Protein AF-A0A2D6ZP92-F1 (afdb_monomer_lite)

Foldseek 3Di:
DDPQQDWACADPFAHIGSDPVQADQAPVLLCVQPVVVLQVLLVVLCVDVVLVVLVCQQAVCCVVCVVVLVVLLVVLVCVLVVVCVVVVHDDDPLLVVVLVVLLVSLLSNLSRQLRRQLDVCCDVVNVHPDSVVSNLVSLLVVLVSCCRSVVTDNVSSVVSSVVSSVLSVVCVVPSHSSVSSSVSSSVSCVVPVGHRDPPD

Structure (mmCIF, N/CA/C/O backbone):
data_AF-A0A2D6ZP92-F1
#
_entry.id   AF-A0A2D6ZP92-F1
#
loop_
_atom_site.group_PDB
_atom_site.id
_atom_site.type_symbol
_atom_site.label_atom_id
_atom_site.label_alt_id
_atom_site.label_comp_id
_atom_site.label_asym_id
_atom_site.label_entity_id
_atom_site.label_seq_id
_atom_site.pdbx_PDB_ins_code
_atom_site.Cartn_x
_atom_site.Cartn_y
_atom_site.Cartn_z
_atom_site.occupancy
_atom_site.B_iso_or_equiv
_atom_site.auth_seq_id
_atom_site.auth_comp_id
_atom_site.auth_asym_id
_atom_site.auth_atom_id
_atom_site.pdbx_PDB_model_num
ATOM 1 N N . MET A 1 1 ? -13.440 27.656 32.317 1.00 35.72 1 MET A N 1
ATOM 2 C CA . MET A 1 1 ? -13.173 26.292 32.820 1.00 35.72 1 MET A CA 1
ATOM 3 C C . MET A 1 1 ? -12.941 25.411 31.607 1.00 35.72 1 MET A C 1
ATOM 5 O O . MET A 1 1 ? -13.875 25.231 30.843 1.00 35.72 1 MET A O 1
ATOM 9 N N . ASN A 1 2 ? -11.701 24.978 31.362 1.00 43.75 2 ASN A N 1
ATOM 10 C CA . ASN A 1 2 ? -11.401 24.046 30.271 1.00 43.75 2 ASN A CA 1
ATOM 11 C C . ASN A 1 2 ? -11.884 22.661 30.693 1.00 43.75 2 ASN A C 1
ATOM 13 O O . ASN A 1 2 ? -11.403 22.134 31.694 1.00 43.75 2 ASN A O 1
ATOM 17 N N . GLU A 1 3 ? -12.825 22.089 29.949 1.00 48.06 3 GLU A N 1
ATOM 18 C CA . GLU A 1 3 ? -13.154 20.674 30.066 1.00 48.06 3 GLU A CA 1
ATOM 19 C C . GLU A 1 3 ? -11.872 19.873 29.819 1.00 48.06 3 GLU A C 1
ATOM 21 O O . GLU A 1 3 ? -11.324 19.864 28.715 1.00 48.06 3 GLU A O 1
ATOM 26 N N . SER A 1 4 ? -11.344 19.232 30.861 1.00 52.66 4 SER A N 1
ATOM 27 C CA . SER A 1 4 ? -10.260 18.269 30.719 1.00 52.66 4 SER A CA 1
ATOM 28 C C . SER A 1 4 ? -10.827 17.026 30.038 1.00 52.66 4 SER A C 1
ATOM 30 O O . SER A 1 4 ? -11.216 16.059 30.697 1.00 52.66 4 SER A O 1
ATOM 32 N N . SER A 1 5 ? -10.928 17.064 28.710 1.00 63.44 5 SER A N 1
ATOM 33 C CA . SER A 1 5 ? -11.240 15.889 27.906 1.00 63.44 5 SER A CA 1
ATOM 34 C C . SER A 1 5 ? -10.229 14.798 28.248 1.00 63.44 5 SER A C 1
ATOM 36 O O . SER A 1 5 ? -9.021 14.984 28.074 1.00 63.44 5 SER A O 1
ATOM 38 N N . SER A 1 6 ? -10.710 13.679 28.786 1.00 73.62 6 SER A N 1
ATOM 39 C CA . SER A 1 6 ? -9.844 12.567 29.174 1.00 73.62 6 SER A CA 1
ATOM 40 C C . SER A 1 6 ? -9.051 12.071 27.955 1.00 73.62 6 SER A C 1
ATOM 42 O O . SER A 1 6 ? -9.624 11.959 26.867 1.00 73.62 6 SER A O 1
ATOM 44 N N . PRO A 1 7 ? -7.744 11.786 28.094 1.00 82.88 7 PRO A N 1
ATOM 45 C CA . PRO A 1 7 ? -6.915 11.386 26.966 1.00 82.88 7 PRO A CA 1
ATOM 46 C C . PRO A 1 7 ? -7.408 10.067 26.358 1.00 82.88 7 PRO A C 1
ATOM 48 O O . PRO A 1 7 ? -7.606 9.071 27.051 1.00 82.88 7 PRO A O 1
ATOM 51 N N . ILE A 1 8 ? -7.564 10.052 25.035 1.00 86.25 8 ILE A N 1
ATOM 52 C CA . ILE A 1 8 ? -7.907 8.864 24.256 1.00 86.25 8 ILE A CA 1
ATOM 53 C C . ILE A 1 8 ? -6.673 7.952 24.209 1.00 86.25 8 ILE A C 1
ATOM 55 O O . ILE A 1 8 ? -5.609 8.387 23.739 1.00 86.25 8 ILE A O 1
ATOM 59 N N . PRO A 1 9 ? -6.780 6.689 24.660 1.00 87.81 9 PRO A N 1
ATOM 60 C CA . PRO A 1 9 ? -5.645 5.780 24.715 1.00 87.81 9 PRO A CA 1
ATOM 61 C C . PRO A 1 9 ? -5.130 5.418 23.318 1.00 87.81 9 PRO A C 1
ATOM 63 O O . PRO A 1 9 ? -5.834 5.502 22.310 1.00 87.81 9 PRO A O 1
ATOM 66 N N . ALA A 1 10 ? -3.869 4.995 23.256 1.00 89.06 10 ALA A N 1
ATOM 67 C CA . ALA A 1 10 ? -3.272 4.514 22.018 1.00 89.06 10 ALA A CA 1
ATOM 68 C C . ALA A 1 10 ? -3.913 3.191 21.570 1.00 89.06 10 ALA A C 1
ATOM 70 O O . ALA A 1 10 ? -4.105 2.277 22.371 1.00 89.06 10 ALA A O 1
ATOM 71 N N . GLY A 1 11 ? -4.173 3.062 20.269 1.00 88.19 11 GLY A N 1
ATOM 72 C CA . GLY A 1 11 ? -4.555 1.790 19.658 1.00 88.19 11 GLY A CA 1
ATOM 73 C C . GLY A 1 11 ? -3.344 0.881 19.431 1.00 88.19 11 GLY A C 1
ATOM 74 O O . GLY A 1 11 ? -2.223 1.190 19.841 1.00 88.19 11 GLY A O 1
ATOM 75 N N . ARG A 1 12 ? -3.537 -0.234 18.711 1.00 90.50 12 ARG A N 1
ATOM 76 C CA . ARG A 1 12 ? -2.421 -1.114 18.312 1.00 90.50 12 ARG A CA 1
ATOM 77 C C . ARG A 1 12 ? -1.372 -0.339 17.509 1.00 90.50 12 ARG A C 1
ATOM 79 O O . ARG A 1 12 ? -0.229 -0.231 17.950 1.00 90.50 12 ARG A O 1
ATOM 86 N N . LEU A 1 13 ? -1.795 0.244 16.384 1.00 93.25 13 LEU A N 1
ATOM 87 C CA . LEU A 1 13 ? -0.935 1.019 15.485 1.00 93.25 13 LEU A CA 1
ATOM 88 C C . LEU A 1 13 ? -0.969 2.518 15.780 1.00 93.25 13 LEU A C 1
ATOM 90 O O . LEU A 1 13 ? 0.063 3.167 15.726 1.00 93.25 13 LEU A O 1
ATOM 94 N N . GLN A 1 14 ? -2.132 3.075 16.107 1.00 93.81 14 GLN A N 1
ATOM 95 C CA . GLN A 1 14 ? -2.325 4.517 16.262 1.00 93.81 14 GLN A CA 1
ATOM 96 C C . GLN A 1 14 ? -1.859 5.030 17.632 1.00 93.81 14 GLN A C 1
ATOM 98 O O . GLN A 1 14 ? -2.063 4.375 18.656 1.00 93.81 14 GLN A O 1
ATOM 103 N N . ARG A 1 15 ? -1.252 6.220 17.661 1.00 94.25 15 ARG A N 1
ATOM 104 C CA . ARG A 1 15 ? -0.873 6.923 18.898 1.00 94.25 15 ARG A CA 1
ATOM 105 C C . ARG A 1 15 ? -2.115 7.426 19.650 1.00 94.25 15 ARG A C 1
ATOM 107 O O . ARG A 1 15 ? -3.145 7.706 19.038 1.00 94.25 15 ARG A O 1
ATOM 114 N N . GLY A 1 16 ? -1.996 7.558 20.971 1.00 91.44 16 GLY A N 1
ATOM 115 C CA . GLY A 1 16 ? -3.027 8.184 21.804 1.00 91.44 16 GLY A CA 1
ATOM 116 C C . GLY A 1 16 ? -3.210 9.666 21.469 1.00 91.44 16 GLY A C 1
ATOM 117 O O . GLY A 1 16 ? -2.414 10.263 20.733 1.00 91.44 16 GLY A O 1
ATOM 118 N N . SER A 1 17 ? -4.275 10.266 21.987 1.00 88.50 17 SER A N 1
ATOM 119 C CA . SER A 1 17 ? -4.627 11.647 21.673 1.00 88.50 17 SER A CA 1
ATOM 120 C C . SER A 1 17 ? -5.277 12.361 22.843 1.00 88.50 17 SER A C 1
ATOM 122 O O . SER A 1 17 ? -6.172 11.816 23.470 1.00 88.50 17 SER A O 1
ATOM 124 N N . VAL A 1 18 ? -4.880 13.607 23.088 1.00 83.88 18 VAL A N 1
ATOM 125 C CA . VAL A 1 18 ? -5.523 14.462 24.099 1.00 83.88 18 VAL A CA 1
ATOM 126 C C . VAL A 1 18 ? -6.783 15.137 23.538 1.00 83.88 18 VAL A C 1
ATOM 128 O O . VAL A 1 18 ? -7.681 15.472 24.293 1.00 83.88 18 VAL A O 1
ATOM 131 N N . SER A 1 19 ? -6.885 15.275 22.207 1.00 81.50 19 SER A N 1
ATOM 132 C CA . SER A 1 19 ? -8.049 15.853 21.519 1.00 81.50 19 SER A CA 1
ATOM 133 C C . SER A 1 19 ? -8.769 14.804 20.653 1.00 81.50 19 SER A C 1
ATOM 135 O O . SER A 1 19 ? -8.093 14.124 19.859 1.00 81.50 19 SER A O 1
ATOM 137 N N . PRO A 1 20 ? -10.113 14.701 20.731 1.00 77.50 20 PRO A N 1
ATOM 138 C CA . PRO A 1 20 ? -10.920 13.843 19.860 1.00 77.50 20 PRO A CA 1
ATOM 139 C C . PRO A 1 20 ? -10.763 14.149 18.370 1.00 77.50 20 PRO A C 1
ATOM 141 O O . PRO A 1 20 ? -10.698 13.228 17.560 1.00 77.50 20 PRO A O 1
ATOM 144 N N . GLU A 1 21 ? -10.627 15.422 17.997 1.00 77.06 21 GLU A N 1
ATOM 145 C CA . GLU A 1 21 ? -10.543 15.842 16.591 1.00 77.06 21 GLU A CA 1
ATOM 146 C C . GLU A 1 21 ? -9.284 15.328 15.895 1.00 77.06 21 GLU A C 1
ATOM 148 O O . GLU A 1 21 ? -9.286 14.989 14.708 1.00 77.06 21 GLU A O 1
ATOM 153 N N . SER A 1 22 ? -8.189 15.249 16.649 1.00 81.56 22 SER A N 1
ATOM 154 C CA . SER A 1 22 ? -6.926 14.752 16.121 1.00 81.56 22 SER A CA 1
ATOM 155 C C . SER A 1 22 ? -6.869 13.221 16.092 1.00 81.56 22 SER A C 1
ATOM 157 O O . SER A 1 22 ? -6.032 12.669 15.367 1.00 81.56 22 SER A O 1
ATOM 159 N N . TYR A 1 23 ? -7.717 12.513 16.847 1.00 88.38 23 TYR A N 1
ATOM 160 C CA . TYR A 1 23 ? -7.787 11.050 16.837 1.00 88.38 23 TYR A CA 1
ATOM 161 C C . TYR A 1 23 ? -8.565 10.551 15.611 1.00 88.38 23 TYR A C 1
ATOM 163 O O . TYR A 1 23 ? -9.600 11.093 15.227 1.00 88.38 23 TYR A O 1
ATOM 171 N N . ILE A 1 24 ? -8.051 9.502 14.972 1.00 89.56 24 ILE A N 1
ATOM 172 C CA . ILE A 1 24 ? -8.704 8.867 13.828 1.00 89.56 24 ILE A CA 1
ATOM 173 C C . ILE A 1 24 ? -9.563 7.729 14.368 1.00 89.56 24 ILE A C 1
ATOM 175 O O . ILE A 1 24 ? -9.047 6.712 14.824 1.00 89.56 24 ILE A O 1
ATOM 179 N N . SER A 1 25 ? -10.876 7.925 14.350 1.00 87.75 25 SER A N 1
ATOM 180 C CA . SER A 1 25 ? -11.866 6.927 14.771 1.00 87.75 25 SER A CA 1
ATOM 181 C C . SER A 1 25 ? -12.805 6.534 13.634 1.00 87.75 25 SER A C 1
ATOM 183 O O . SER A 1 25 ? -13.374 5.448 13.649 1.00 87.75 25 SER A O 1
ATOM 185 N N . LYS A 1 26 ? -12.950 7.379 12.606 1.00 89.94 26 LYS A N 1
ATOM 186 C CA . LYS A 1 26 ? -13.936 7.191 11.536 1.00 89.94 26 LYS A CA 1
ATOM 187 C C . LYS A 1 26 ? -13.273 6.791 10.224 1.00 89.94 26 LYS A C 1
ATOM 189 O O . LYS A 1 26 ? -12.257 7.353 9.823 1.00 89.94 26 LYS A O 1
ATOM 194 N N . PHE A 1 27 ? -13.940 5.909 9.482 1.00 89.69 27 PHE A N 1
ATOM 195 C CA . PHE A 1 27 ? -13.517 5.494 8.142 1.00 89.69 27 PHE A CA 1
ATOM 196 C C . PHE A 1 27 ? -13.275 6.684 7.193 1.00 89.69 27 PHE A C 1
ATOM 198 O O . PHE A 1 27 ? -12.244 6.763 6.533 1.00 89.69 27 PHE A O 1
ATOM 205 N N . ARG A 1 28 ? -14.169 7.683 7.205 1.00 90.69 28 ARG A N 1
ATOM 206 C CA . ARG A 1 28 ? -14.034 8.906 6.391 1.00 90.69 28 ARG A CA 1
ATOM 207 C C . ARG A 1 28 ? -12.749 9.689 6.679 1.00 90.69 28 ARG A C 1
ATOM 209 O O . ARG A 1 28 ? -12.211 10.314 5.771 1.00 90.69 28 ARG A O 1
ATOM 216 N N . GLN A 1 29 ? -12.251 9.670 7.920 1.00 92.62 29 GLN A N 1
ATOM 217 C CA . GLN A 1 29 ? -10.990 10.334 8.265 1.00 92.62 29 GLN A CA 1
ATOM 218 C C . GLN A 1 29 ? -9.799 9.601 7.640 1.00 92.62 29 GLN A C 1
ATOM 220 O O . GLN A 1 29 ? -8.912 10.265 7.111 1.00 92.62 29 GLN A O 1
ATOM 225 N N . VAL A 1 30 ? -9.805 8.262 7.658 1.00 94.06 30 VAL A N 1
ATOM 226 C CA . VAL A 1 30 ? -8.786 7.429 6.995 1.00 94.06 30 VAL A CA 1
ATOM 227 C C . VAL A 1 30 ? -8.772 7.719 5.495 1.00 94.06 30 VAL A C 1
ATOM 229 O O . VAL A 1 30 ? -7.731 8.077 4.947 1.00 94.0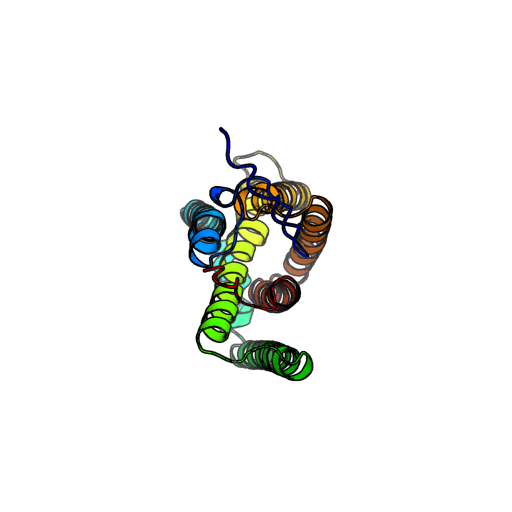6 30 VAL A O 1
ATOM 232 N N . LEU A 1 31 ? -9.940 7.678 4.848 1.00 93.94 31 LEU A N 1
ATOM 233 C CA . LEU A 1 31 ? -10.056 7.947 3.416 1.00 93.94 31 LEU A CA 1
ATOM 234 C C . LEU A 1 31 ? -9.561 9.356 3.052 1.00 93.94 31 LEU A C 1
ATOM 236 O O . LEU A 1 31 ? -8.738 9.499 2.156 1.00 93.94 31 LEU A O 1
ATOM 240 N N . ARG A 1 32 ? -10.009 10.393 3.773 1.00 94.94 32 ARG A N 1
ATOM 241 C CA . ARG A 1 32 ? -9.644 11.790 3.480 1.00 94.94 32 ARG A CA 1
ATOM 242 C C . ARG A 1 32 ? -8.170 12.093 3.736 1.00 94.94 32 ARG A C 1
ATOM 244 O O . ARG A 1 32 ? -7.586 12.880 3.007 1.00 94.94 32 ARG A O 1
ATOM 251 N N . ARG A 1 33 ? -7.589 11.556 4.813 1.00 95.25 33 ARG A N 1
ATOM 252 C CA . ARG A 1 33 ? -6.220 11.908 5.226 1.00 95.25 33 ARG A CA 1
ATOM 253 C C . ARG A 1 33 ? -5.168 11.061 4.545 1.00 95.25 33 ARG A C 1
ATOM 255 O O . ARG A 1 33 ? -4.100 11.565 4.255 1.00 95.25 33 ARG A O 1
ATOM 262 N N . HIS A 1 34 ? -5.436 9.774 4.398 1.00 96.62 34 HIS A N 1
ATOM 263 C CA . HIS A 1 34 ? -4.447 8.806 3.958 1.00 96.62 34 HIS A CA 1
ATOM 264 C C . HIS A 1 34 ? -4.771 8.322 2.550 1.00 96.62 34 HIS A C 1
ATOM 266 O O . HIS A 1 34 ? -3.958 8.506 1.653 1.00 96.62 34 HIS A O 1
ATOM 272 N N . GLY A 1 35 ? -5.996 7.829 2.332 1.00 96.94 35 GLY A N 1
ATOM 273 C CA . GLY A 1 35 ? -6.431 7.369 1.011 1.00 96.94 35 GLY A CA 1
ATOM 274 C C . GLY A 1 35 ? -6.256 8.431 -0.077 1.00 96.94 35 GLY A C 1
ATOM 275 O O . GLY A 1 35 ? -5.656 8.151 -1.108 1.00 96.94 35 GLY A O 1
ATOM 276 N N . LEU A 1 36 ? -6.700 9.665 0.182 1.00 97.62 36 LEU A N 1
ATOM 277 C CA . LEU A 1 36 ? -6.544 10.781 -0.751 1.00 97.62 36 LEU A CA 1
ATOM 278 C C . LEU A 1 36 ? -5.071 11.125 -1.001 1.00 97.62 36 LEU A C 1
ATOM 280 O O . LEU A 1 36 ? -4.694 11.333 -2.144 1.00 97.62 36 LEU A O 1
ATOM 284 N N . THR A 1 37 ? -4.229 11.159 0.036 1.00 98.19 37 THR A N 1
ATOM 285 C CA . THR A 1 37 ? -2.794 11.440 -0.129 1.00 98.19 37 THR A CA 1
ATOM 286 C C . THR A 1 37 ? -2.116 10.386 -1.000 1.00 98.19 37 THR A C 1
ATOM 288 O O . THR A 1 37 ? -1.410 10.751 -1.937 1.00 98.19 37 THR A O 1
ATOM 291 N N . MET A 1 38 ? -2.364 9.099 -0.741 1.00 98.06 38 MET A N 1
ATOM 292 C CA . MET A 1 38 ? -1.776 8.014 -1.533 1.00 98.06 38 MET A CA 1
ATOM 293 C C . MET A 1 38 ? -2.282 8.032 -2.978 1.00 98.06 38 MET A C 1
ATOM 295 O O . MET A 1 38 ? -1.484 7.925 -3.908 1.00 98.06 38 MET A O 1
ATOM 299 N N . ALA A 1 39 ? -3.586 8.248 -3.176 1.00 98.06 39 ALA A N 1
ATOM 300 C CA . ALA A 1 39 ? -4.183 8.343 -4.505 1.00 98.06 39 ALA A CA 1
ATOM 301 C C . ALA A 1 39 ? -3.633 9.532 -5.300 1.00 98.06 39 ALA A C 1
ATOM 303 O O . ALA A 1 39 ? -3.285 9.369 -6.465 1.00 98.06 39 ALA A O 1
ATOM 304 N N . SER A 1 40 ? -3.490 10.705 -4.677 1.00 98.44 40 SER A N 1
ATOM 305 C CA . SER A 1 40 ? -2.909 11.880 -5.332 1.00 98.44 40 SER A CA 1
ATOM 306 C C . SER A 1 40 ? -1.474 11.627 -5.782 1.00 98.44 40 SER A C 1
ATOM 308 O O . SER A 1 40 ? -1.130 11.966 -6.910 1.00 98.44 40 SER A O 1
ATOM 310 N N . ILE A 1 41 ? -0.646 10.996 -4.942 1.00 98.19 41 ILE A N 1
ATOM 311 C CA . ILE A 1 41 ? 0.731 10.638 -5.316 1.00 98.19 41 ILE A CA 1
ATOM 312 C C . ILE A 1 41 ? 0.721 9.676 -6.508 1.00 98.19 41 ILE A C 1
ATOM 314 O O . ILE A 1 41 ? 1.411 9.935 -7.492 1.00 98.19 41 ILE A O 1
ATOM 318 N N . ALA A 1 42 ? -0.086 8.609 -6.456 1.00 98.06 42 ALA A N 1
ATOM 319 C CA . ALA A 1 42 ? -0.199 7.647 -7.552 1.00 98.06 42 ALA A CA 1
ATOM 320 C C . ALA A 1 42 ? -0.628 8.324 -8.863 1.00 98.06 42 ALA A C 1
ATOM 322 O O . ALA A 1 42 ? 0.026 8.145 -9.886 1.00 98.06 42 ALA A O 1
ATOM 323 N N . ILE A 1 43 ? -1.688 9.139 -8.825 1.00 98.25 43 ILE A N 1
ATOM 324 C CA . ILE A 1 43 ? -2.223 9.846 -9.996 1.00 98.25 43 ILE A CA 1
ATOM 325 C C . ILE A 1 43 ? -1.168 10.776 -10.590 1.00 98.25 43 ILE A C 1
ATOM 327 O O . ILE A 1 43 ? -0.929 10.712 -11.790 1.00 98.25 43 ILE A O 1
ATOM 331 N N . VAL A 1 44 ? -0.510 11.598 -9.765 1.00 97.69 44 VAL A N 1
ATOM 332 C CA . VAL A 1 44 ? 0.533 12.525 -10.229 1.00 97.69 44 VAL A CA 1
ATOM 333 C C . VAL A 1 44 ? 1.676 11.768 -10.901 1.00 97.69 44 VAL A C 1
ATOM 335 O O . VAL A 1 44 ? 2.124 12.176 -11.969 1.00 97.69 44 VAL A O 1
ATOM 338 N N . CYS A 1 45 ? 2.115 10.642 -10.333 1.00 96.50 45 CYS A N 1
ATOM 339 C CA . CYS A 1 45 ? 3.159 9.830 -10.955 1.00 96.50 45 CYS A CA 1
ATOM 340 C C . CYS A 1 45 ? 2.705 9.214 -12.287 1.00 96.50 45 CYS A C 1
ATOM 342 O O . CYS A 1 45 ? 3.470 9.181 -13.248 1.00 96.50 45 CYS A O 1
ATOM 344 N N . LEU A 1 46 ? 1.454 8.750 -12.360 1.00 97.00 46 LEU A N 1
ATOM 345 C CA . LEU A 1 46 ? 0.877 8.139 -13.559 1.00 97.00 46 LEU A CA 1
ATOM 346 C C . LEU A 1 46 ? 0.658 9.127 -14.708 1.00 97.00 46 LEU A C 1
ATOM 348 O O . LEU A 1 46 ? 0.423 8.684 -15.829 1.00 97.00 46 LEU A O 1
ATOM 352 N N . LEU A 1 47 ? 0.778 10.439 -14.487 1.00 96.69 47 LEU A N 1
ATOM 353 C CA . LEU A 1 47 ? 0.800 11.417 -15.581 1.00 96.69 47 LEU A CA 1
ATOM 354 C C . LEU A 1 47 ? 2.038 11.263 -16.482 1.00 96.69 47 LEU A C 1
ATOM 356 O O . LEU A 1 47 ? 2.053 11.790 -17.592 1.00 96.69 47 LEU A O 1
ATOM 360 N N . LEU A 1 48 ? 3.069 10.542 -16.029 1.00 95.31 48 LEU A N 1
ATOM 361 C CA . LEU A 1 48 ? 4.318 10.358 -16.759 1.00 95.31 48 LEU A CA 1
ATOM 362 C C . LEU A 1 48 ? 4.280 9.073 -17.613 1.00 95.31 48 LEU A C 1
ATOM 364 O O . LEU A 1 48 ? 4.104 7.981 -17.065 1.00 95.31 48 LEU A O 1
ATOM 368 N N . PRO A 1 49 ? 4.501 9.149 -18.943 1.00 95.31 49 PRO A N 1
ATOM 369 C CA . PRO A 1 49 ? 4.334 7.999 -19.844 1.00 95.31 49 PRO A CA 1
ATOM 370 C C . PRO A 1 49 ? 5.215 6.783 -19.525 1.00 95.31 49 PRO A C 1
ATOM 372 O O . PRO A 1 49 ? 4.784 5.636 -19.661 1.00 95.31 49 PRO A O 1
ATOM 375 N N . PHE A 1 50 ? 6.449 7.006 -19.065 1.00 94.44 50 PHE A N 1
ATOM 376 C CA . PHE A 1 50 ? 7.350 5.903 -18.723 1.00 94.44 50 PHE A CA 1
ATOM 377 C C . PHE A 1 50 ? 6.867 5.125 -17.487 1.00 94.44 50 PHE A C 1
ATOM 379 O O . PHE A 1 50 ? 7.044 3.910 -17.426 1.00 94.44 50 PHE A O 1
ATOM 386 N N . ILE A 1 51 ? 6.182 5.789 -16.547 1.00 96.81 51 ILE A N 1
ATOM 387 C CA . ILE A 1 51 ? 5.555 5.139 -15.388 1.00 96.81 51 ILE A CA 1
ATOM 388 C C . ILE A 1 51 ? 4.371 4.281 -15.832 1.00 96.81 51 ILE A C 1
ATOM 390 O O . ILE A 1 51 ? 4.227 3.155 -15.364 1.00 96.81 51 ILE A O 1
ATOM 394 N N . GLN A 1 52 ? 3.557 4.762 -16.775 1.00 97.38 52 GLN A N 1
ATOM 395 C CA . GLN A 1 52 ? 2.467 3.963 -17.349 1.00 97.38 52 GLN A CA 1
ATOM 396 C C . GLN A 1 52 ? 3.003 2.707 -18.050 1.00 97.38 52 GLN A C 1
ATOM 398 O O . GLN A 1 52 ? 2.467 1.615 -17.868 1.00 97.38 52 GLN A O 1
ATOM 403 N N . THR A 1 53 ? 4.099 2.848 -18.799 1.00 97.19 53 THR A N 1
ATOM 404 C CA . THR A 1 53 ? 4.764 1.725 -19.478 1.00 97.19 53 THR A CA 1
ATOM 405 C C . THR A 1 53 ? 5.293 0.707 -18.467 1.00 97.19 53 THR A C 1
ATOM 407 O O . THR A 1 53 ? 5.029 -0.489 -18.596 1.00 97.19 53 THR A O 1
ATOM 410 N N . ALA A 1 54 ? 5.976 1.178 -17.418 1.00 97.12 54 ALA A N 1
ATOM 411 C CA . ALA A 1 54 ? 6.456 0.327 -16.334 1.00 97.12 54 ALA A CA 1
ATOM 412 C C . ALA A 1 54 ? 5.302 -0.380 -15.605 1.00 97.12 54 ALA A C 1
ATOM 414 O O . ALA A 1 54 ? 5.408 -1.564 -15.293 1.00 97.12 54 ALA A O 1
ATOM 415 N N . LEU A 1 55 ? 4.175 0.310 -15.394 1.00 98.31 55 LEU A N 1
ATOM 416 C CA . LEU A 1 55 ? 2.988 -0.268 -14.772 1.00 98.31 55 LEU A CA 1
ATOM 417 C C . LEU A 1 55 ? 2.439 -1.418 -15.610 1.00 98.31 55 LEU A C 1
ATOM 419 O O . LEU A 1 55 ? 2.304 -2.522 -15.090 1.00 98.31 55 LEU A O 1
ATOM 423 N N . LEU A 1 56 ? 2.180 -1.192 -16.898 1.00 97.81 56 LEU A N 1
ATOM 424 C CA . LEU A 1 56 ? 1.672 -2.235 -17.791 1.00 97.81 56 LEU A CA 1
ATOM 425 C C . LEU A 1 56 ? 2.625 -3.433 -17.860 1.00 97.81 56 LEU A C 1
ATOM 427 O O . LEU A 1 56 ? 2.174 -4.570 -17.750 1.00 97.81 56 LEU A O 1
ATOM 431 N N . SER A 1 57 ? 3.935 -3.181 -17.945 1.00 98.00 57 SER A N 1
ATOM 432 C CA . SER A 1 57 ? 4.948 -4.241 -17.914 1.00 98.00 57 SER A CA 1
ATOM 433 C C . SER A 1 57 ? 4.911 -5.035 -16.606 1.00 98.00 57 SER A C 1
ATOM 435 O O . SER A 1 57 ? 4.996 -6.257 -16.630 1.00 98.00 57 SER A O 1
ATOM 437 N N . SER A 1 58 ? 4.755 -4.363 -15.464 1.00 98.12 58 SER A N 1
ATOM 438 C CA . SER A 1 58 ? 4.711 -5.011 -14.144 1.00 98.12 58 SER A CA 1
ATOM 439 C C . SER A 1 58 ? 3.417 -5.796 -13.874 1.00 98.12 58 SER A C 1
ATOM 4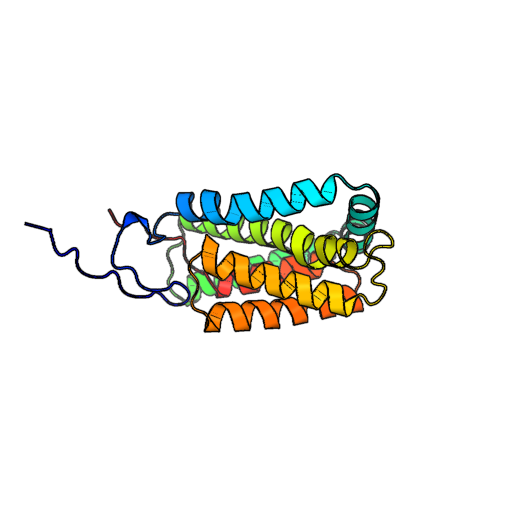41 O O . SER A 1 58 ? 3.341 -6.582 -12.927 1.00 98.12 58 SER A O 1
ATOM 443 N N . LEU A 1 59 ? 2.389 -5.587 -14.704 1.00 98.31 59 LEU A N 1
ATOM 444 C CA . LEU A 1 59 ? 1.108 -6.295 -14.672 1.00 98.31 59 LEU A CA 1
ATOM 445 C C . LEU A 1 59 ? 1.007 -7.383 -15.756 1.00 98.31 59 LEU A C 1
ATOM 447 O O . LEU A 1 59 ? 0.005 -8.091 -15.814 1.00 98.31 59 LEU A O 1
ATOM 451 N N . ASP A 1 60 ? 2.024 -7.559 -16.600 1.00 97.38 60 ASP A N 1
ATOM 452 C CA . ASP A 1 60 ? 2.000 -8.500 -17.729 1.00 97.38 60 ASP A CA 1
ATOM 453 C C . ASP A 1 60 ? 1.663 -9.937 -17.286 1.00 97.38 60 ASP A C 1
ATOM 455 O O . ASP A 1 60 ? 0.815 -10.599 -17.889 1.00 97.38 60 ASP A O 1
ATOM 459 N N . ASN A 1 61 ? 2.214 -10.393 -16.155 1.00 96.00 61 ASN A N 1
ATOM 460 C CA . ASN A 1 61 ? 1.909 -11.723 -15.623 1.00 96.00 61 ASN A CA 1
ATOM 461 C C . ASN A 1 61 ? 0.424 -11.911 -15.270 1.00 96.00 61 ASN A C 1
ATOM 463 O O . ASN A 1 61 ? -0.099 -13.009 -15.484 1.00 96.00 61 ASN A O 1
ATOM 467 N N . LEU A 1 62 ? -0.253 -10.866 -14.776 1.00 97.31 62 LEU A N 1
ATOM 468 C CA . LEU A 1 62 ? -1.690 -10.886 -14.483 1.00 97.31 62 LEU A CA 1
ATOM 469 C C . LEU A 1 62 ? -2.505 -11.123 -15.750 1.00 97.31 62 LEU A C 1
ATOM 471 O O . LEU A 1 62 ? -3.375 -11.993 -15.762 1.00 97.31 62 LEU A O 1
ATOM 475 N N . PHE A 1 63 ? -2.191 -10.394 -16.819 1.00 97.19 63 PHE A N 1
ATOM 476 C CA . PHE A 1 63 ? -2.904 -10.514 -18.088 1.00 97.19 63 PHE A CA 1
ATOM 477 C C . PHE A 1 63 ? -2.597 -11.823 -18.819 1.00 97.19 63 PHE A C 1
ATOM 479 O O . PHE A 1 63 ? -3.483 -12.382 -19.461 1.00 97.19 63 PHE A O 1
ATOM 486 N N . ARG A 1 64 ? -1.378 -12.359 -18.678 1.00 97.38 64 ARG A N 1
ATOM 487 C CA . ARG A 1 64 ? -1.006 -13.663 -19.249 1.00 97.38 64 ARG A CA 1
ATOM 488 C C . ARG A 1 64 ? -1.583 -14.848 -18.483 1.00 97.38 64 ARG A C 1
ATOM 490 O O . ARG A 1 64 ? -1.853 -15.883 -19.083 1.00 97.38 64 ARG A O 1
ATOM 497 N N . ASN A 1 65 ? -1.763 -14.721 -17.168 1.00 97.38 65 ASN A N 1
ATOM 498 C CA . ASN A 1 65 ? -2.175 -15.826 -16.299 1.00 97.38 65 ASN A CA 1
ATOM 499 C C . ASN A 1 65 ? -3.387 -15.466 -15.418 1.00 97.38 65 ASN A C 1
ATOM 501 O O . ASN A 1 65 ? -3.327 -15.662 -14.202 1.00 97.38 65 ASN A O 1
ATOM 505 N N . PRO A 1 66 ? -4.514 -14.987 -15.974 1.00 97.06 66 PRO A N 1
ATOM 506 C CA . PRO A 1 66 ? -5.617 -14.437 -15.179 1.00 97.06 66 PRO A CA 1
ATOM 507 C C . PRO A 1 66 ? -6.196 -15.441 -14.170 1.00 97.06 66 PRO A C 1
ATOM 509 O O . PRO A 1 66 ? -6.523 -15.070 -13.044 1.00 97.06 66 PRO A O 1
ATOM 512 N N . LEU A 1 67 ? -6.247 -16.733 -14.519 1.00 98.00 67 LEU A N 1
ATOM 513 C CA . LEU A 1 67 ? -6.717 -17.790 -13.614 1.00 98.00 67 LEU A CA 1
ATOM 514 C C . LEU A 1 67 ? -5.813 -17.969 -12.387 1.00 98.00 67 LEU A C 1
ATOM 516 O O . LEU A 1 67 ? -6.314 -18.198 -11.289 1.00 98.00 67 LEU A O 1
ATOM 520 N N . LYS A 1 68 ? -4.492 -17.821 -12.542 1.00 97.06 68 LYS A N 1
ATOM 521 C CA . LYS A 1 68 ? -3.537 -17.905 -11.427 1.00 97.06 68 LYS A CA 1
ATOM 522 C C . LYS A 1 68 ? -3.815 -16.809 -10.399 1.00 97.06 68 LYS A C 1
ATOM 524 O O . LYS A 1 68 ? -3.881 -17.095 -9.206 1.00 97.06 68 LYS A O 1
ATOM 529 N N . TYR A 1 69 ? -4.022 -15.574 -10.854 1.00 97.88 69 TYR A N 1
A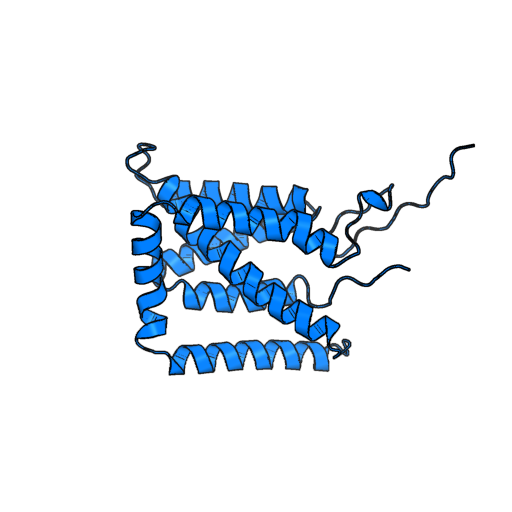TOM 530 C CA . TYR A 1 69 ? -4.308 -14.457 -9.951 1.00 97.88 69 TYR A CA 1
ATOM 531 C C . TYR A 1 69 ? -5.712 -14.533 -9.379 1.00 97.88 69 TYR A C 1
ATOM 533 O O . TYR A 1 69 ? -5.868 -14.241 -8.203 1.00 97.88 69 TYR A O 1
ATOM 541 N N . LEU A 1 70 ? -6.702 -15.018 -10.134 1.00 97.94 70 LEU A N 1
ATOM 542 C CA . LEU A 1 70 ? -8.018 -15.319 -9.576 1.00 97.94 70 LEU A CA 1
ATOM 543 C C . LEU A 1 70 ? -7.905 -16.303 -8.401 1.00 97.94 70 LEU A C 1
ATOM 545 O O . LEU A 1 70 ? -8.455 -16.044 -7.333 1.00 97.94 70 LEU A O 1
ATOM 549 N N . LEU A 1 71 ? -7.144 -17.392 -8.558 1.00 98.31 71 LEU A N 1
ATOM 550 C CA . LEU A 1 71 ? -6.906 -18.360 -7.483 1.00 98.31 71 LEU A CA 1
ATOM 551 C C . LEU A 1 71 ? -6.176 -17.735 -6.288 1.00 98.31 71 LEU A C 1
ATOM 553 O O . LEU A 1 71 ? -6.564 -17.973 -5.146 1.00 98.31 71 LEU A O 1
ATOM 557 N N . TRP A 1 72 ? -5.152 -16.912 -6.518 1.00 97.94 72 TRP A N 1
ATOM 558 C CA . TRP A 1 72 ? -4.446 -16.210 -5.441 1.00 97.94 72 TRP A CA 1
ATOM 559 C C . TRP A 1 72 ? -5.333 -15.191 -4.720 1.00 97.94 72 TRP A C 1
ATOM 561 O O . TRP A 1 72 ? -5.308 -15.116 -3.494 1.00 97.94 72 TRP A O 1
ATOM 571 N N . THR A 1 73 ? -6.171 -14.452 -5.445 1.00 98.19 73 THR A N 1
ATOM 572 C CA . THR A 1 73 ? -7.161 -13.546 -4.858 1.00 98.19 73 THR A CA 1
ATOM 573 C C . THR A 1 73 ? -8.176 -14.318 -4.018 1.00 98.19 73 THR A C 1
ATOM 575 O O . THR A 1 73 ? -8.457 -13.909 -2.893 1.00 98.19 73 THR A O 1
ATOM 578 N N . LEU A 1 74 ? -8.683 -15.456 -4.507 1.00 98.31 74 LEU A N 1
ATOM 579 C CA . LEU A 1 74 ? -9.585 -16.328 -3.747 1.00 98.31 74 LEU A CA 1
ATOM 580 C C . LEU A 1 74 ? -8.911 -16.904 -2.498 1.00 98.31 74 LEU A C 1
ATOM 582 O O . LEU A 1 74 ? -9.547 -16.984 -1.446 1.00 98.31 74 LEU A O 1
ATOM 586 N N . LEU A 1 75 ? -7.628 -17.261 -2.582 1.00 98.44 75 LEU A N 1
ATOM 587 C CA . LEU A 1 75 ? -6.842 -17.724 -1.441 1.00 98.44 75 LEU A CA 1
ATOM 588 C C . LEU A 1 75 ? -6.726 -16.632 -0.369 1.00 98.44 75 LEU A C 1
ATOM 590 O O . LEU A 1 75 ? -7.018 -16.890 0.798 1.00 98.44 75 LEU A O 1
ATOM 594 N N . VAL A 1 76 ? -6.365 -15.404 -0.759 1.00 98.38 76 VAL A N 1
ATOM 595 C CA . VAL A 1 76 ? -6.279 -14.260 0.164 1.00 98.38 76 VAL A CA 1
ATOM 596 C C . VAL A 1 76 ? -7.651 -13.928 0.753 1.00 98.38 76 VAL A C 1
ATOM 598 O O . VAL A 1 76 ? -7.766 -13.747 1.963 1.00 98.38 76 VAL A O 1
ATOM 601 N N . ALA A 1 77 ? -8.711 -13.919 -0.056 1.00 97.56 77 ALA A N 1
ATOM 602 C CA . ALA A 1 77 ? -10.071 -13.685 0.423 1.00 97.56 77 ALA A CA 1
ATOM 603 C C . ALA A 1 77 ? -10.510 -14.762 1.430 1.00 97.56 77 ALA A C 1
ATOM 605 O O . ALA A 1 77 ? -11.017 -14.439 2.504 1.00 97.56 77 ALA A O 1
ATOM 606 N N . THR A 1 78 ? -10.254 -16.038 1.130 1.00 98.00 78 THR A N 1
ATOM 607 C CA . THR A 1 78 ? -10.545 -17.162 2.034 1.00 98.00 78 THR A CA 1
ATOM 608 C C . THR A 1 78 ? -9.771 -17.027 3.340 1.00 98.00 78 THR A C 1
ATOM 610 O O . THR A 1 78 ? -10.347 -17.208 4.411 1.00 98.00 78 THR A O 1
ATOM 613 N N . PHE A 1 79 ? -8.493 -16.646 3.274 1.00 98.12 79 PHE A N 1
ATOM 614 C CA . PHE A 1 79 ? -7.685 -16.351 4.454 1.00 98.12 79 PHE A CA 1
ATOM 615 C C . PHE A 1 79 ? -8.285 -15.212 5.291 1.00 98.12 79 PHE A C 1
ATOM 617 O O . PHE A 1 79 ? -8.449 -15.368 6.499 1.00 98.12 79 PHE A O 1
ATOM 624 N N . ILE A 1 80 ? -8.669 -14.097 4.664 1.00 97.62 80 ILE A N 1
ATOM 625 C CA . ILE A 1 80 ? -9.281 -12.940 5.333 1.00 97.62 80 ILE A CA 1
ATOM 626 C C . ILE A 1 80 ? -10.576 -13.348 6.041 1.00 97.62 80 ILE A C 1
ATOM 628 O O . ILE A 1 80 ? -10.737 -13.106 7.239 1.00 97.62 80 ILE A O 1
ATOM 632 N N . PHE A 1 81 ? -11.495 -14.004 5.332 1.00 95.94 81 PHE A N 1
ATOM 633 C CA . PHE A 1 81 ? -12.782 -14.409 5.896 1.00 95.94 81 PHE A CA 1
ATOM 634 C C . PHE A 1 81 ? -12.635 -15.503 6.956 1.00 95.94 81 PHE A C 1
ATOM 636 O O . PHE A 1 81 ? -13.288 -15.443 8.002 1.00 95.94 81 PHE A O 1
ATOM 643 N N . GLY A 1 82 ? -11.720 -16.448 6.741 1.00 96.94 82 GLY A N 1
ATOM 644 C CA . GLY A 1 82 ? -11.327 -17.440 7.735 1.00 96.94 82 GLY A CA 1
ATOM 645 C C . GLY A 1 82 ? -10.779 -16.788 9.003 1.00 96.94 82 GLY A C 1
ATOM 646 O O . GLY A 1 82 ? -11.210 -17.135 10.101 1.00 96.94 82 GLY A O 1
ATOM 647 N N . PHE A 1 83 ? -9.906 -15.784 8.871 1.00 97.06 83 PHE A N 1
ATOM 648 C CA . PHE A 1 83 ? -9.354 -15.028 9.995 1.00 97.06 83 PHE A CA 1
ATOM 649 C C . PHE A 1 83 ? -10.436 -14.258 10.760 1.00 97.06 83 PHE A C 1
ATOM 651 O O . PHE A 1 83 ? -10.458 -14.295 11.993 1.00 97.06 83 PHE A O 1
ATOM 658 N N . LEU A 1 84 ? -11.353 -13.576 10.062 1.00 96.19 84 LEU A N 1
ATOM 659 C CA . LEU A 1 84 ? -12.470 -12.867 10.701 1.00 96.19 84 LEU A CA 1
ATOM 660 C C . LEU A 1 84 ? -13.338 -13.829 11.517 1.00 96.19 84 LEU A C 1
ATOM 662 O O . LEU A 1 84 ? -13.609 -13.561 12.689 1.00 96.19 84 LEU A O 1
ATOM 666 N N . LYS A 1 85 ? -13.696 -14.977 10.929 1.00 95.50 85 LYS A N 1
ATOM 667 C CA . LYS A 1 85 ? -14.488 -16.017 11.594 1.00 95.50 85 LYS A CA 1
ATOM 668 C C . LYS A 1 85 ? -13.752 -16.609 12.797 1.00 95.50 85 LYS A C 1
ATOM 670 O O . LYS A 1 85 ? -14.320 -16.683 13.883 1.00 95.50 85 LYS A O 1
ATOM 675 N N . TYR A 1 86 ? -12.485 -16.984 12.625 1.00 96.31 86 TYR A N 1
ATOM 676 C CA . TYR A 1 86 ? -11.656 -17.571 13.681 1.00 96.31 86 TYR A CA 1
ATOM 677 C C . TYR A 1 86 ? -11.463 -16.612 14.863 1.00 96.31 86 TYR A C 1
ATOM 679 O O . TYR A 1 86 ? -11.536 -17.017 16.020 1.00 96.31 86 TYR A O 1
ATOM 687 N N . THR A 1 87 ? -11.291 -15.317 14.582 1.00 94.50 87 THR A N 1
ATOM 688 C CA . THR A 1 87 ? -11.126 -14.277 15.611 1.00 94.50 87 THR A CA 1
ATOM 689 C C . THR A 1 87 ? -12.445 -13.685 16.116 1.00 94.50 87 THR A C 1
ATOM 691 O O . THR A 1 87 ? -12.416 -12.701 16.855 1.00 94.50 87 THR A O 1
ATOM 694 N N . LYS A 1 88 ? -13.593 -14.285 15.755 1.00 93.50 88 LYS A N 1
ATOM 695 C CA . LYS A 1 88 ? -14.948 -13.873 16.169 1.00 93.50 88 LYS A CA 1
ATOM 696 C C . LYS A 1 88 ? -15.234 -12.385 15.919 1.00 93.50 88 LYS A C 1
ATOM 698 O O . LYS A 1 88 ? -15.870 -11.719 16.734 1.00 93.50 88 LYS A O 1
ATOM 703 N N . ARG A 1 89 ? -14.724 -11.845 14.811 1.00 89.75 89 ARG A N 1
ATOM 704 C CA . ARG A 1 89 ? -14.977 -10.458 14.397 1.00 89.75 89 ARG A CA 1
ATOM 705 C C . ARG A 1 89 ? -16.318 -10.355 13.678 1.00 89.75 89 ARG A C 1
ATOM 707 O O . ARG A 1 89 ? -16.772 -11.317 13.065 1.00 89.75 89 ARG A O 1
ATOM 714 N N . GLU A 1 90 ? -16.927 -9.174 13.753 1.00 85.31 90 GLU A N 1
ATOM 715 C CA . GLU A 1 90 ? -18.180 -8.874 13.058 1.00 85.31 90 GLU A CA 1
ATOM 716 C C . GLU A 1 90 ? -18.031 -9.077 11.547 1.00 85.31 90 GLU A C 1
ATOM 718 O O . GLU A 1 90 ? -17.004 -8.738 10.952 1.00 85.31 90 GLU A O 1
ATOM 723 N N . PHE A 1 91 ? -19.073 -9.647 10.946 1.00 87.38 91 PHE A N 1
ATOM 724 C CA . PHE A 1 91 ? -19.158 -9.915 9.518 1.00 87.38 91 PHE A CA 1
ATOM 725 C C . PHE A 1 91 ? -20.349 -9.164 8.920 1.00 87.38 91 PHE A C 1
ATOM 727 O O . PHE A 1 91 ? -21.361 -9.756 8.554 1.00 87.38 91 PHE A O 1
ATOM 734 N N . ASP A 1 92 ? -20.247 -7.837 8.900 1.00 91.38 92 ASP A N 1
ATOM 735 C CA . ASP A 1 92 ? -21.277 -6.931 8.398 1.00 91.38 92 ASP A CA 1
ATOM 736 C C . ASP A 1 92 ? -20.836 -6.214 7.107 1.00 91.38 92 ASP A C 1
ATOM 738 O O . ASP A 1 92 ? -19.688 -6.307 6.656 1.00 91.38 92 ASP A O 1
ATOM 742 N N . LEU A 1 93 ? -21.758 -5.465 6.492 1.00 91.94 93 LEU A N 1
ATOM 743 C CA . LEU A 1 93 ? -21.477 -4.697 5.275 1.00 91.94 93 LEU A CA 1
ATOM 744 C C . LEU A 1 93 ? -20.323 -3.701 5.475 1.00 91.94 93 LEU A C 1
ATOM 746 O O . LEU A 1 93 ? -19.529 -3.472 4.563 1.00 91.94 93 LEU A O 1
ATOM 750 N N . ARG A 1 94 ? -20.192 -3.126 6.674 1.00 91.81 94 ARG A N 1
ATOM 751 C CA . ARG A 1 94 ? -19.108 -2.197 7.007 1.00 91.81 94 ARG A CA 1
ATOM 752 C C . ARG A 1 94 ? -17.750 -2.889 6.949 1.00 91.81 94 ARG A C 1
ATOM 754 O O . ARG A 1 94 ? -16.807 -2.322 6.398 1.00 91.81 94 ARG A O 1
ATOM 761 N N . GLN A 1 95 ? -17.643 -4.091 7.503 1.00 94.44 95 GLN A N 1
ATOM 762 C CA . GLN A 1 95 ? -16.428 -4.888 7.460 1.00 94.44 95 GLN A CA 1
ATOM 763 C C . GLN A 1 95 ? -16.082 -5.295 6.022 1.00 94.44 95 GLN A C 1
ATOM 765 O O . GLN A 1 95 ? -14.911 -5.243 5.651 1.00 94.44 95 GLN A O 1
ATOM 770 N N . LEU A 1 96 ? -17.076 -5.625 5.191 1.00 94.88 96 LEU A N 1
ATOM 771 C CA . LEU A 1 96 ? -16.859 -5.904 3.766 1.00 94.88 96 LEU A CA 1
ATOM 772 C C . LEU A 1 96 ? -16.330 -4.678 3.010 1.00 94.88 96 LEU A C 1
ATOM 774 O O . LEU A 1 96 ? -15.328 -4.780 2.303 1.00 94.88 96 LEU A O 1
ATOM 778 N N . ILE A 1 97 ? -16.945 -3.506 3.211 1.00 95.25 97 ILE A N 1
ATOM 779 C CA . ILE A 1 97 ? -16.473 -2.235 2.634 1.00 95.25 97 ILE A CA 1
ATOM 780 C C . ILE A 1 97 ? -15.045 -1.937 3.093 1.00 95.25 97 ILE A C 1
ATOM 782 O O . ILE A 1 97 ? -14.218 -1.492 2.300 1.00 95.25 97 ILE A O 1
ATOM 786 N N . TRP A 1 98 ? -14.734 -2.204 4.361 1.00 95.88 98 TRP A N 1
ATOM 787 C CA . TRP A 1 98 ? -13.394 -2.017 4.896 1.00 95.88 98 TRP A CA 1
ATOM 788 C C . TRP A 1 98 ? -12.372 -2.936 4.223 1.00 95.88 98 TRP A C 1
ATOM 790 O O . TRP A 1 98 ? -11.348 -2.449 3.759 1.00 95.88 98 TRP A O 1
ATOM 800 N N . VAL A 1 99 ? -12.662 -4.232 4.086 1.00 97.19 99 VAL A N 1
ATOM 801 C CA . VAL A 1 99 ? -11.790 -5.184 3.376 1.00 97.19 99 VAL A CA 1
ATOM 802 C C . VAL A 1 99 ? -11.572 -4.766 1.917 1.00 97.19 99 VAL A C 1
ATOM 804 O O . VAL A 1 99 ? -10.437 -4.809 1.440 1.00 97.19 99 VAL A O 1
ATOM 807 N N . GLY A 1 100 ? -12.626 -4.310 1.231 1.00 97.56 100 GLY A N 1
ATOM 808 C CA . GLY A 1 100 ? -12.528 -3.776 -0.130 1.00 97.56 100 GLY A CA 1
ATOM 809 C C . GLY A 1 100 ? -11.682 -2.501 -0.211 1.00 97.56 100 GLY A C 1
ATOM 810 O O . GLY A 1 100 ? -10.859 -2.359 -1.112 1.00 97.56 100 GLY A O 1
ATOM 811 N N . TYR A 1 101 ? -11.811 -1.601 0.766 1.00 97.69 101 TYR A N 1
ATOM 812 C CA . TYR A 1 101 ? -10.937 -0.433 0.881 1.00 97.69 101 TYR A CA 1
ATOM 813 C C . TYR A 1 101 ? -9.474 -0.833 1.098 1.00 97.69 101 TYR A C 1
ATOM 815 O O . TYR A 1 101 ? -8.599 -0.245 0.467 1.00 97.69 101 TYR A O 1
ATOM 823 N N . LEU A 1 102 ? -9.202 -1.836 1.940 1.00 98.12 102 LEU A N 1
ATOM 824 C CA . LEU A 1 102 ? -7.841 -2.326 2.164 1.00 98.12 102 LEU A CA 1
ATOM 825 C C . LEU A 1 102 ? -7.222 -2.922 0.894 1.00 98.12 102 LEU A C 1
ATOM 827 O O . LEU A 1 102 ? -6.031 -2.754 0.667 1.00 98.12 102 LEU A O 1
ATOM 831 N N . PHE A 1 103 ? -8.018 -3.575 0.046 1.00 98.56 103 PHE A N 1
ATOM 832 C CA . PHE A 1 103 ? -7.541 -4.018 -1.264 1.00 98.56 103 PHE A CA 1
ATOM 833 C C . PHE A 1 103 ? -7.189 -2.824 -2.156 1.00 98.56 103 PHE A C 1
ATOM 835 O O . PHE A 1 103 ? -6.089 -2.749 -2.700 1.00 98.56 103 PHE A O 1
ATOM 842 N N . MET A 1 104 ? -8.110 -1.864 -2.265 1.00 98.44 104 MET A N 1
ATOM 843 C CA . MET A 1 104 ? -7.925 -0.675 -3.096 1.00 98.44 104 MET A CA 1
ATOM 844 C C . MET A 1 104 ? -6.695 0.132 -2.665 1.00 98.44 104 MET A C 1
ATOM 846 O O . MET A 1 104 ? -5.888 0.508 -3.513 1.00 98.44 104 MET A O 1
ATOM 850 N N . ILE A 1 105 ? -6.510 0.366 -1.361 1.00 98.19 105 ILE A N 1
ATOM 851 C CA . ILE A 1 105 ? -5.348 1.117 -0.880 1.00 98.19 105 ILE A CA 1
ATOM 852 C C . ILE A 1 105 ? -4.047 0.350 -1.132 1.00 98.19 105 ILE A C 1
ATOM 854 O O . ILE A 1 105 ? -3.084 0.975 -1.554 1.00 98.19 105 ILE A O 1
ATOM 858 N N . SER A 1 106 ? -4.024 -0.985 -1.012 1.00 98.75 106 SER A N 1
ATOM 859 C CA . SER A 1 106 ? -2.851 -1.782 -1.393 1.00 98.75 106 SER A CA 1
ATOM 860 C C . SER A 1 106 ? -2.503 -1.643 -2.877 1.00 98.75 106 SER A C 1
ATOM 862 O O . SER A 1 106 ? -1.329 -1.504 -3.201 1.00 98.75 106 SER A O 1
ATOM 864 N N . VAL A 1 107 ? -3.489 -1.600 -3.782 1.00 98.75 107 VAL A N 1
ATOM 865 C CA . VAL A 1 107 ? -3.239 -1.303 -5.207 1.00 98.75 107 VAL A CA 1
ATOM 866 C C . VAL A 1 107 ? -2.576 0.068 -5.365 1.00 98.75 107 VAL A C 1
ATOM 868 O O . VAL A 1 107 ? -1.528 0.188 -5.996 1.00 98.75 107 VAL A O 1
ATOM 871 N N . VAL A 1 108 ? -3.175 1.103 -4.773 1.00 98.75 108 VAL A N 1
ATOM 872 C CA . VAL A 1 108 ? -2.700 2.489 -4.891 1.00 98.75 108 VAL A CA 1
ATOM 873 C C . VAL A 1 108 ? -1.297 2.657 -4.310 1.00 98.75 108 VAL A C 1
ATOM 875 O O . VAL A 1 108 ? -0.443 3.292 -4.927 1.00 98.75 108 VAL A O 1
ATOM 878 N N . GLU A 1 109 ? -1.042 2.090 -3.134 1.00 98.69 109 GLU A N 1
ATOM 879 C CA . GLU A 1 109 ? 0.234 2.216 -2.439 1.00 98.69 109 GLU A CA 1
ATOM 880 C C . GLU A 1 109 ? 1.367 1.491 -3.160 1.00 98.69 109 GLU A C 1
ATOM 882 O O . GLU A 1 109 ? 2.465 2.036 -3.262 1.00 98.69 109 GLU A O 1
ATOM 887 N N . GLU A 1 110 ? 1.124 0.302 -3.709 1.00 98.81 110 GLU A N 1
ATOM 888 C CA . GLU A 1 110 ? 2.165 -0.416 -4.446 1.00 98.81 110 GLU A CA 1
ATOM 889 C C . GLU A 1 110 ? 2.483 0.268 -5.784 1.00 98.81 110 GLU A C 1
ATOM 891 O O . GLU A 1 110 ? 3.660 0.444 -6.117 1.00 98.81 110 GLU A O 1
ATOM 896 N N . ILE A 1 111 ? 1.467 0.775 -6.497 1.00 98.75 111 ILE A N 1
ATOM 897 C CA . ILE A 1 111 ? 1.681 1.595 -7.701 1.00 98.75 111 ILE A CA 1
ATOM 898 C C . ILE A 1 111 ? 2.496 2.847 -7.358 1.00 98.75 111 ILE A C 1
ATOM 900 O O . ILE A 1 111 ? 3.475 3.143 -8.043 1.00 98.75 111 ILE A O 1
ATOM 904 N N . ALA A 1 112 ? 2.133 3.580 -6.304 1.00 98.62 112 ALA A N 1
ATOM 905 C CA . ALA A 1 112 ? 2.817 4.816 -5.937 1.00 98.62 112 ALA A CA 1
ATOM 906 C C . ALA A 1 112 ? 4.243 4.575 -5.423 1.00 98.62 112 ALA A C 1
ATOM 908 O O . ALA A 1 112 ? 5.183 5.205 -5.899 1.00 98.62 112 ALA A O 1
ATOM 909 N N . PHE A 1 113 ? 4.420 3.681 -4.451 1.00 98.50 113 PHE A N 1
ATOM 910 C CA . PHE A 1 113 ? 5.641 3.631 -3.644 1.00 98.50 113 PHE A CA 1
ATOM 911 C C . PHE A 1 113 ? 6.593 2.498 -4.006 1.00 98.50 113 PHE A C 1
ATOM 913 O O . PHE A 1 113 ? 7.765 2.581 -3.637 1.00 98.50 113 PHE A O 1
ATOM 920 N N . ARG A 1 114 ? 6.140 1.439 -4.683 1.00 98.12 114 ARG A N 1
ATOM 921 C CA . ARG A 1 114 ? 7.038 0.340 -5.090 1.00 98.12 114 ARG A CA 1
ATOM 922 C C . ARG A 1 114 ? 7.420 0.444 -6.546 1.00 98.12 114 ARG A C 1
ATOM 924 O O . ARG A 1 114 ? 8.572 0.189 -6.872 1.00 98.12 114 ARG A O 1
ATOM 931 N N . LEU A 1 115 ? 6.486 0.886 -7.379 1.00 98.00 115 LEU A N 1
ATOM 932 C CA . LEU A 1 115 ? 6.756 1.131 -8.784 1.00 98.00 115 LEU A CA 1
ATOM 933 C C . LEU A 1 115 ? 7.156 2.590 -9.036 1.00 98.00 115 LEU A C 1
ATOM 935 O O . LEU A 1 115 ? 8.282 2.865 -9.437 1.00 98.00 115 LEU A O 1
ATOM 939 N N . SER A 1 116 ? 6.246 3.535 -8.798 1.00 97.62 116 SER A N 1
ATOM 940 C CA . SER A 1 116 ? 6.365 4.854 -9.423 1.00 97.62 116 SER A CA 1
ATOM 941 C C . SER A 1 116 ? 7.444 5.744 -8.813 1.00 97.62 116 SER A C 1
ATOM 943 O O . SER A 1 116 ? 8.329 6.217 -9.519 1.00 97.62 116 SER A O 1
ATOM 945 N N . LEU A 1 117 ? 7.390 5.982 -7.501 1.00 96.88 117 LEU A N 1
ATOM 946 C CA . LEU A 1 117 ? 8.344 6.856 -6.820 1.00 96.88 117 LEU A CA 1
ATOM 947 C C . LEU A 1 117 ? 9.789 6.355 -6.915 1.00 96.88 117 LEU A C 1
ATOM 949 O O . LEU A 1 117 ? 10.644 7.185 -7.211 1.00 96.88 117 LEU A O 1
ATOM 953 N N . PRO A 1 118 ? 10.101 5.054 -6.730 1.00 96.44 118 PRO A N 1
ATOM 954 C CA . PRO A 1 118 ? 11.459 4.564 -6.941 1.00 96.44 118 PRO A CA 1
ATOM 955 C C . PRO A 1 118 ? 11.981 4.889 -8.340 1.00 96.44 118 PRO A C 1
ATOM 957 O O . PRO A 1 118 ? 13.063 5.455 -8.441 1.00 96.44 118 PRO A O 1
ATOM 960 N N . LEU A 1 119 ? 11.184 4.639 -9.388 1.00 94.94 119 LEU A N 1
ATOM 961 C CA . LEU A 1 119 ? 11.557 4.945 -10.774 1.00 94.94 119 LEU A CA 1
ATOM 962 C C . LEU A 1 119 ? 11.730 6.445 -11.025 1.00 94.94 119 LEU A C 1
ATOM 964 O O . LEU A 1 119 ? 12.641 6.839 -11.744 1.00 94.94 119 LEU A O 1
ATOM 968 N N . LEU A 1 120 ? 10.888 7.291 -10.424 1.00 93.62 120 LEU A N 1
ATOM 969 C CA . LEU A 1 120 ? 11.036 8.746 -10.514 1.00 93.62 120 LEU A CA 1
ATOM 970 C C . LEU A 1 120 ? 12.319 9.230 -9.850 1.00 93.62 120 LEU A C 1
ATOM 972 O O . LEU A 1 120 ? 13.032 10.062 -10.410 1.00 93.62 120 LEU A O 1
ATOM 976 N N . ILE A 1 121 ? 12.614 8.698 -8.665 1.00 93.44 121 ILE A N 1
ATOM 977 C CA . ILE A 1 121 ? 13.821 9.029 -7.914 1.00 93.44 121 ILE A CA 1
ATOM 978 C C . ILE A 1 121 ? 15.062 8.526 -8.647 1.00 93.44 121 ILE A C 1
ATOM 980 O O . ILE A 1 121 ? 16.095 9.176 -8.546 1.00 93.44 121 ILE A O 1
ATOM 984 N N . THR A 1 122 ? 14.980 7.414 -9.381 1.00 89.38 122 THR A N 1
ATOM 985 C CA . THR A 1 122 ? 16.109 6.820 -10.115 1.00 89.38 122 THR A CA 1
ATOM 986 C C . THR A 1 122 ? 15.996 7.024 -11.624 1.00 89.38 122 THR A C 1
ATOM 988 O O . THR A 1 122 ? 16.178 6.086 -12.401 1.00 89.38 122 THR A O 1
ATOM 991 N N . SER A 1 123 ? 15.618 8.232 -12.035 1.00 81.31 123 SER A N 1
ATOM 992 C CA . SER A 1 123 ? 15.455 8.595 -13.441 1.00 81.31 123 SER A CA 1
ATOM 993 C C . SER A 1 123 ? 16.611 9.467 -13.920 1.00 81.31 123 SER A C 1
ATOM 995 O O . SER A 1 123 ? 17.301 10.109 -13.126 1.00 81.31 123 SER A O 1
ATOM 997 N N . ASP A 1 124 ? 16.775 9.574 -15.237 1.00 74.81 124 ASP A N 1
ATOM 998 C CA . ASP A 1 124 ? 17.749 10.497 -15.838 1.00 74.81 124 ASP A CA 1
ATOM 999 C C . ASP A 1 124 ? 17.520 11.953 -15.395 1.00 74.81 124 ASP A C 1
ATOM 1001 O O . ASP A 1 124 ? 18.454 12.749 -15.352 1.00 74.81 124 ASP A O 1
ATOM 1005 N N . VAL A 1 125 ? 16.287 12.292 -14.996 1.00 72.56 125 VAL A N 1
ATOM 1006 C CA . VAL A 1 125 ? 15.915 13.615 -14.475 1.00 72.56 125 VAL A CA 1
ATOM 1007 C C . VAL A 1 125 ? 16.602 13.917 -13.140 1.00 72.56 125 VAL A C 1
ATOM 1009 O O . VAL A 1 125 ? 16.977 15.059 -12.891 1.00 72.56 125 VAL A O 1
ATOM 1012 N N . THR A 1 126 ? 16.771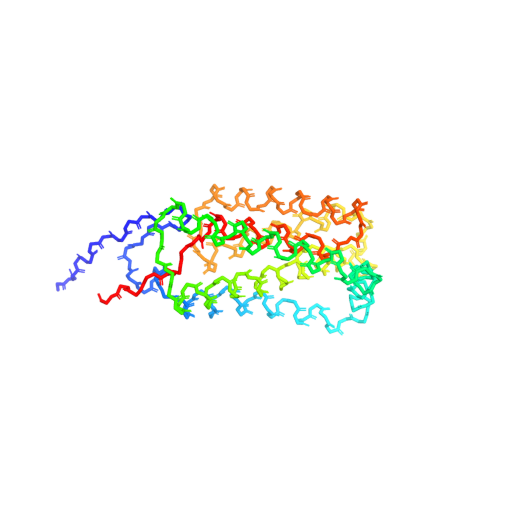 12.919 -12.271 1.00 75.31 126 THR A N 1
ATOM 1013 C CA . THR A 1 126 ? 17.434 13.088 -10.966 1.00 75.31 126 THR A CA 1
ATOM 1014 C C . THR A 1 126 ? 18.930 12.784 -11.018 1.00 75.31 126 THR A C 1
ATOM 1016 O O . THR A 1 126 ? 19.649 13.133 -10.083 1.00 75.31 126 THR A O 1
ATOM 1019 N N . GLY A 1 127 ? 19.405 12.121 -12.079 1.00 76.81 127 GLY A N 1
ATOM 1020 C CA . GLY A 1 127 ? 20.796 11.685 -12.226 1.00 76.81 127 GLY A CA 1
ATOM 1021 C C . GLY A 1 127 ? 21.194 10.535 -11.291 1.00 76.81 127 GLY A C 1
ATOM 1022 O O . GLY A 1 127 ? 22.377 10.212 -11.183 1.00 76.81 127 GLY A O 1
ATOM 1023 N N . ILE A 1 128 ? 20.232 9.912 -10.599 1.00 81.81 128 ILE A N 1
ATOM 1024 C CA . ILE A 1 128 ? 20.470 8.773 -9.704 1.00 81.81 128 ILE A CA 1
ATOM 1025 C C . ILE A 1 128 ? 20.220 7.482 -10.484 1.00 81.81 128 ILE A C 1
ATOM 1027 O O . ILE A 1 128 ? 19.092 7.191 -10.860 1.00 81.81 128 ILE A O 1
ATOM 1031 N N . SER A 1 129 ? 21.248 6.657 -10.671 1.00 77.69 129 SER A N 1
ATOM 1032 C CA . SER A 1 129 ? 21.136 5.403 -11.436 1.00 77.69 129 SER A CA 1
ATOM 1033 C C . SER A 1 129 ? 20.906 4.151 -10.579 1.00 77.69 129 SER A C 1
ATOM 1035 O O . SER A 1 129 ? 20.641 3.073 -11.106 1.00 77.69 129 SER A O 1
ATOM 1037 N N . PHE A 1 130 ? 21.000 4.254 -9.250 1.00 84.31 130 PHE A N 1
ATOM 1038 C CA . PHE A 1 130 ? 20.934 3.091 -8.365 1.00 84.31 130 PHE A CA 1
ATOM 1039 C C . PHE A 1 130 ? 19.530 2.889 -7.778 1.00 84.31 130 PHE A C 1
ATOM 1041 O O . PHE A 1 130 ? 19.169 3.529 -6.788 1.00 84.31 130 PHE A O 1
ATOM 1048 N N . PHE A 1 131 ? 18.760 1.960 -8.361 1.00 83.12 131 PHE A N 1
ATOM 1049 C CA . PHE A 1 131 ? 17.362 1.653 -8.003 1.00 83.12 131 PHE A CA 1
ATOM 1050 C C . PHE A 1 131 ? 17.106 1.559 -6.489 1.00 83.12 131 PHE A C 1
ATOM 1052 O O . PHE A 1 131 ? 16.128 2.099 -5.971 1.00 83.12 131 PHE A O 1
ATOM 1059 N N . TRP A 1 132 ? 18.016 0.920 -5.752 1.00 91.38 132 TRP A N 1
ATOM 1060 C CA . TRP A 1 132 ? 17.869 0.701 -4.314 1.00 91.38 132 TRP A CA 1
ATOM 1061 C C . TRP A 1 132 ? 17.903 1.982 -3.474 1.00 91.38 132 TRP A C 1
ATOM 1063 O O . TRP A 1 132 ? 17.292 2.006 -2.407 1.00 91.38 132 TRP A O 1
ATOM 1073 N N . ILE A 1 133 ? 18.527 3.064 -3.953 1.00 92.38 133 ILE A N 1
ATOM 1074 C CA . ILE A 1 133 ? 18.393 4.388 -3.321 1.00 92.38 133 ILE A CA 1
ATOM 1075 C C . ILE A 1 133 ? 16.970 4.923 -3.515 1.00 92.38 133 ILE A C 1
ATOM 1077 O O . ILE A 1 133 ? 16.372 5.416 -2.559 1.00 92.38 133 ILE A O 1
ATOM 1081 N N . GLY A 1 134 ? 16.393 4.768 -4.711 1.00 94.88 134 GLY A N 1
ATOM 1082 C CA . GLY A 1 134 ? 14.998 5.129 -4.974 1.00 94.88 134 GLY A CA 1
ATOM 1083 C C . GLY A 1 134 ? 14.020 4.342 -4.106 1.00 94.88 134 GLY A C 1
ATOM 1084 O O . GLY A 1 134 ? 13.133 4.930 -3.486 1.00 94.88 134 GLY A O 1
ATOM 1085 N N . ALA A 1 135 ? 14.226 3.029 -3.979 1.00 96.25 135 ALA A N 1
ATOM 1086 C CA . ALA A 1 135 ? 13.435 2.180 -3.092 1.00 96.25 135 ALA A CA 1
ATOM 1087 C C . ALA A 1 135 ? 13.566 2.604 -1.618 1.00 96.25 135 ALA A C 1
ATOM 1089 O O . ALA A 1 135 ? 12.555 2.715 -0.923 1.00 96.25 135 ALA A O 1
ATOM 1090 N N . LEU A 1 136 ? 14.782 2.892 -1.144 1.00 97.69 136 LEU A N 1
ATOM 1091 C CA . LEU A 1 136 ? 15.034 3.347 0.226 1.00 97.69 136 LEU A CA 1
ATOM 1092 C C . LEU A 1 136 ? 14.296 4.658 0.533 1.00 97.69 136 LEU A C 1
ATOM 1094 O O . LEU A 1 136 ? 13.571 4.749 1.525 1.00 97.69 136 LEU A O 1
ATOM 1098 N N . ILE A 1 137 ? 14.458 5.661 -0.334 1.00 97.50 137 ILE A N 1
ATOM 1099 C CA . ILE A 1 137 ? 13.839 6.982 -0.172 1.00 97.50 137 ILE A CA 1
ATOM 1100 C C . ILE A 1 137 ? 12.314 6.869 -0.262 1.00 97.50 137 ILE A C 1
ATOM 1102 O O . ILE A 1 137 ? 11.611 7.402 0.595 1.00 97.50 137 ILE A O 1
ATOM 1106 N N . SER A 1 138 ? 11.791 6.129 -1.243 1.00 98.12 138 SER A N 1
ATOM 1107 C CA . SER A 1 138 ? 10.349 5.913 -1.391 1.00 98.12 138 SER A CA 1
ATOM 1108 C C . SER A 1 138 ? 9.739 5.256 -0.149 1.00 98.12 138 SER A C 1
ATOM 1110 O O . SER A 1 138 ? 8.722 5.726 0.365 1.00 98.12 138 SER A O 1
ATOM 1112 N N . ASN A 1 139 ? 10.386 4.226 0.407 1.00 98.44 139 ASN A N 1
ATOM 1113 C CA . ASN A 1 139 ? 9.915 3.566 1.626 1.00 98.44 139 ASN A CA 1
ATOM 1114 C C . ASN A 1 139 ? 9.994 4.477 2.859 1.00 98.44 139 ASN A C 1
ATOM 1116 O O . ASN A 1 139 ? 9.119 4.417 3.728 1.00 98.44 139 ASN A O 1
ATOM 1120 N N . LEU A 1 140 ? 10.998 5.355 2.937 1.00 98.56 140 LEU A N 1
ATOM 1121 C CA . LEU A 1 140 ? 11.083 6.356 4.000 1.00 98.56 140 LEU A CA 1
ATOM 1122 C C . LEU A 1 140 ? 9.923 7.361 3.910 1.00 98.56 140 LEU A C 1
ATOM 1124 O O . LEU A 1 140 ? 9.274 7.651 4.922 1.00 98.56 140 LEU A O 1
ATOM 1128 N N . ILE A 1 141 ? 9.611 7.846 2.703 1.00 98.56 141 ILE A N 1
ATOM 1129 C CA . ILE A 1 141 ? 8.458 8.725 2.448 1.00 98.56 141 ILE A CA 1
ATOM 1130 C C . ILE A 1 141 ? 7.159 7.995 2.810 1.00 98.56 141 ILE A C 1
ATOM 1132 O O . ILE A 1 141 ? 6.329 8.542 3.536 1.00 98.56 141 ILE A O 1
ATOM 1136 N N . PHE A 1 142 ? 7.004 6.741 2.384 1.00 98.44 142 PHE A N 1
ATOM 1137 C CA . PHE A 1 142 ? 5.840 5.905 2.672 1.00 98.44 142 PHE A CA 1
ATOM 1138 C C . PHE A 1 142 ? 5.563 5.783 4.178 1.00 98.44 142 PHE A C 1
ATOM 1140 O O . PHE A 1 142 ? 4.456 6.076 4.643 1.00 98.44 142 PHE A O 1
ATOM 1147 N N . ALA A 1 143 ? 6.581 5.417 4.963 1.00 98.38 143 ALA A N 1
ATOM 1148 C CA . ALA A 1 143 ? 6.477 5.307 6.417 1.00 98.38 143 ALA A CA 1
ATOM 1149 C C . ALA A 1 143 ? 6.200 6.664 7.088 1.00 98.38 143 ALA A C 1
ATOM 1151 O O . ALA A 1 143 ? 5.407 6.754 8.030 1.00 98.38 143 ALA A O 1
ATOM 1152 N N . THR A 1 144 ? 6.796 7.739 6.571 1.00 98.50 144 THR A N 1
ATOM 1153 C CA . THR A 1 144 ? 6.558 9.108 7.048 1.00 98.50 144 THR A CA 1
ATOM 1154 C C . THR A 1 144 ? 5.106 9.530 6.832 1.00 98.50 144 THR A C 1
ATOM 1156 O O . THR A 1 144 ? 4.458 10.053 7.742 1.00 98.50 144 THR A O 1
ATOM 1159 N N . ILE A 1 145 ? 4.538 9.242 5.660 1.00 98.25 145 ILE A N 1
ATOM 1160 C CA . ILE A 1 145 ? 3.134 9.541 5.375 1.00 98.25 145 ILE A CA 1
ATOM 1161 C C . ILE A 1 145 ? 2.225 8.779 6.342 1.00 98.25 145 ILE A C 1
ATOM 1163 O O . ILE A 1 145 ? 1.295 9.379 6.879 1.00 98.25 145 ILE A O 1
ATOM 1167 N N . HIS A 1 146 ? 2.503 7.511 6.653 1.00 97.81 146 HIS A N 1
ATOM 1168 C CA . HIS A 1 146 ? 1.750 6.753 7.665 1.00 97.81 146 HIS A CA 1
ATOM 1169 C C . HIS A 1 146 ? 1.817 7.402 9.054 1.00 97.81 146 HIS A C 1
ATOM 1171 O O . HIS A 1 146 ? 0.802 7.518 9.755 1.00 97.81 146 HIS A O 1
ATOM 1177 N N . TYR A 1 147 ? 2.995 7.897 9.439 1.00 97.56 147 TYR A N 1
ATOM 1178 C CA . TYR A 1 147 ? 3.196 8.577 10.714 1.00 97.56 147 TYR A CA 1
ATOM 1179 C C . TYR A 1 147 ? 2.312 9.824 10.876 1.00 97.56 147 TYR A C 1
ATOM 1181 O O . TYR A 1 147 ? 1.823 10.088 11.984 1.00 97.56 147 TYR A O 1
ATOM 1189 N N . PHE A 1 148 ? 2.079 10.577 9.797 1.00 96.62 148 PHE A N 1
ATOM 1190 C CA . PHE A 1 148 ? 1.298 11.820 9.818 1.00 96.62 148 PHE A CA 1
ATOM 1191 C C . PHE A 1 148 ? -0.182 11.629 9.461 1.00 96.62 148 PHE A C 1
ATOM 1193 O O . PHE A 1 148 ? -1.071 12.137 10.156 1.00 96.62 148 PHE A O 1
ATOM 1200 N N . THR A 1 149 ? -0.476 10.879 8.401 1.00 96.25 149 THR A N 1
ATOM 1201 C CA . THR A 1 149 ? -1.841 10.713 7.879 1.00 96.25 149 THR A CA 1
ATOM 1202 C C . THR A 1 149 ? -2.676 9.785 8.749 1.00 96.25 149 THR A C 1
ATOM 1204 O O . THR A 1 149 ? -3.820 10.134 9.043 1.00 96.25 149 THR A O 1
ATOM 1207 N N . LEU A 1 150 ? -2.088 8.684 9.235 1.00 95.19 150 LEU A N 1
ATOM 1208 C CA . LEU A 1 150 ? -2.737 7.684 10.092 1.00 95.19 150 LEU A CA 1
ATOM 1209 C C . LEU A 1 150 ? -2.342 7.783 11.571 1.00 95.19 150 LEU A C 1
ATOM 1211 O O . LEU A 1 150 ? -2.868 7.048 12.406 1.00 95.19 150 LEU A O 1
ATOM 1215 N N . ARG A 1 151 ? -1.416 8.684 11.920 1.00 95.62 151 ARG A N 1
ATOM 1216 C CA . ARG A 1 151 ? -0.896 8.844 13.290 1.00 95.62 151 ARG A CA 1
ATOM 1217 C C . ARG A 1 151 ? -0.356 7.535 13.881 1.00 95.62 151 ARG A C 1
ATOM 1219 O O . ARG A 1 151 ? -0.529 7.275 15.074 1.00 95.62 151 ARG A O 1
ATOM 1226 N N . TRP A 1 152 ? 0.294 6.706 13.066 1.00 96.50 152 TRP A N 1
ATOM 1227 C CA . TRP A 1 152 ? 0.881 5.447 13.528 1.00 96.50 152 TRP A CA 1
ATOM 1228 C C . TRP A 1 152 ? 2.069 5.663 14.464 1.00 96.50 152 TRP A C 1
ATOM 1230 O O . TRP A 1 152 ? 2.851 6.592 14.303 1.00 96.50 152 TRP A O 1
ATOM 1240 N N . LYS A 1 153 ? 2.242 4.805 15.463 1.00 97.31 153 LYS A N 1
ATOM 1241 C CA . LYS A 1 153 ? 3.420 4.803 16.336 1.00 97.31 153 LYS A CA 1
ATOM 1242 C C . LYS A 1 153 ? 4.695 4.652 15.499 1.00 97.31 153 LYS A C 1
ATOM 1244 O O . LYS A 1 153 ? 4.680 4.024 14.440 1.00 97.31 153 LYS A O 1
ATOM 1249 N N . LEU A 1 154 ? 5.804 5.205 15.992 1.00 97.19 154 LEU A N 1
ATOM 1250 C CA . LEU A 1 154 ? 7.083 5.164 15.278 1.00 97.19 154 LEU A CA 1
ATOM 1251 C C . LEU A 1 154 ? 7.522 3.724 14.978 1.00 97.19 154 LEU A C 1
ATOM 1253 O O . LEU A 1 154 ? 7.913 3.432 13.856 1.00 97.19 154 LEU A O 1
ATOM 1257 N N . ASN A 1 155 ? 7.373 2.807 15.938 1.00 97.06 155 ASN A N 1
ATOM 1258 C CA . ASN A 1 155 ? 7.691 1.392 15.734 1.00 97.06 155 ASN A CA 1
ATOM 1259 C C . ASN A 1 155 ? 6.875 0.759 14.592 1.00 97.06 155 ASN A C 1
ATOM 1261 O O . ASN A 1 155 ? 7.440 0.060 13.760 1.00 97.06 155 ASN A O 1
ATOM 1265 N N . ALA A 1 156 ? 5.575 1.051 14.491 1.00 97.19 156 ALA A N 1
ATOM 1266 C CA . ALA A 1 156 ? 4.746 0.600 13.375 1.00 97.19 156 ALA A CA 1
ATOM 1267 C C . ALA A 1 156 ? 5.243 1.169 12.036 1.00 97.19 156 ALA A C 1
ATOM 1269 O O . ALA A 1 156 ? 5.268 0.451 11.040 1.00 97.19 156 ALA A O 1
ATOM 1270 N N . CYS A 1 157 ? 5.699 2.424 12.014 1.00 98.19 157 CYS A N 1
ATOM 1271 C CA . CYS A 1 157 ? 6.274 3.037 10.814 1.00 98.19 157 CYS A CA 1
ATOM 1272 C C . CYS A 1 157 ? 7.611 2.385 10.422 1.00 98.19 157 CYS A C 1
ATOM 1274 O O . CYS A 1 157 ? 7.835 2.153 9.240 1.00 98.19 157 CYS A O 1
ATOM 1276 N N . ILE A 1 158 ? 8.453 2.003 11.391 1.00 98.25 158 ILE A N 1
ATOM 1277 C CA . ILE A 1 158 ? 9.688 1.239 11.140 1.00 98.25 158 ILE A CA 1
ATOM 1278 C C . ILE A 1 158 ? 9.360 -0.125 10.519 1.00 98.25 158 ILE A C 1
ATOM 1280 O O . ILE A 1 158 ? 9.942 -0.488 9.502 1.00 98.25 158 ILE A O 1
ATOM 1284 N N . PHE A 1 159 ? 8.389 -0.864 11.064 1.00 97.31 159 PHE A N 1
ATOM 1285 C CA . PHE A 1 159 ? 7.966 -2.137 10.465 1.00 97.31 159 PHE A CA 1
ATOM 1286 C C . PHE A 1 159 ? 7.384 -1.962 9.063 1.00 97.31 159 PHE A C 1
ATOM 1288 O O . PHE A 1 159 ? 7.619 -2.792 8.194 1.00 97.31 159 PHE A O 1
ATOM 1295 N N . THR A 1 160 ? 6.659 -0.871 8.830 1.00 96.81 160 THR A N 1
ATOM 1296 C CA . THR A 1 160 ? 6.091 -0.539 7.516 1.00 96.81 160 THR A CA 1
ATOM 1297 C C . THR A 1 160 ? 7.182 -0.225 6.500 1.00 96.81 160 THR A C 1
ATOM 1299 O O . THR A 1 160 ? 7.117 -0.696 5.369 1.00 96.81 160 THR A O 1
ATOM 1302 N N . PHE A 1 161 ? 8.212 0.512 6.917 1.00 98.50 161 PHE A N 1
ATOM 1303 C CA . PHE A 1 161 ? 9.410 0.757 6.122 1.00 98.50 161 PHE A CA 1
ATOM 1304 C C . PHE A 1 161 ? 10.117 -0.558 5.762 1.00 98.50 161 PHE A C 1
ATOM 1306 O O . PHE A 1 161 ? 10.367 -0.817 4.590 1.00 98.50 161 PHE A O 1
ATOM 1313 N N . LEU A 1 162 ? 10.385 -1.422 6.748 1.00 98.38 162 LEU A N 1
ATOM 1314 C CA . LEU A 1 162 ? 11.066 -2.702 6.521 1.00 98.38 162 LEU A CA 1
ATOM 1315 C C . LEU A 1 162 ? 10.238 -3.656 5.647 1.00 98.38 162 LEU A C 1
ATOM 1317 O O . LEU A 1 162 ? 10.774 -4.278 4.733 1.00 98.38 162 LEU A O 1
ATOM 1321 N N . GLY A 1 163 ? 8.929 -3.745 5.890 1.00 97.88 163 GLY A N 1
ATOM 1322 C CA . GLY A 1 163 ? 8.012 -4.518 5.053 1.00 97.88 163 GLY A CA 1
ATOM 1323 C C . GLY A 1 163 ? 7.978 -3.994 3.619 1.00 97.88 163 GLY A C 1
ATOM 1324 O O . GLY A 1 163 ? 8.022 -4.777 2.674 1.00 97.88 163 GLY A O 1
ATOM 1325 N N . GLY A 1 164 ? 7.999 -2.671 3.452 1.00 98.12 164 GLY A N 1
ATOM 1326 C CA . GLY A 1 164 ? 8.088 -2.038 2.145 1.00 98.12 164 GLY A CA 1
ATOM 1327 C C . GLY A 1 164 ? 9.410 -2.299 1.421 1.00 98.12 164 GLY A C 1
ATOM 1328 O O . GLY A 1 164 ? 9.383 -2.590 0.230 1.00 98.12 164 GLY A O 1
ATOM 1329 N N . MET A 1 165 ? 10.543 -2.344 2.131 1.00 98.38 165 MET A N 1
ATOM 1330 C CA . MET A 1 165 ? 11.817 -2.813 1.560 1.00 98.38 165 MET A CA 1
ATOM 1331 C C . MET A 1 165 ? 11.724 -4.272 1.082 1.00 98.38 165 MET A C 1
ATOM 1333 O O . MET A 1 165 ? 12.233 -4.608 0.012 1.00 98.38 165 MET A O 1
ATOM 1337 N N . GLY A 1 166 ? 11.031 -5.133 1.834 1.00 98.19 166 GLY A N 1
ATOM 1338 C CA . GLY A 1 166 ? 10.739 -6.509 1.424 1.00 98.19 166 GLY A CA 1
ATOM 1339 C C . GLY A 1 166 ? 9.890 -6.586 0.151 1.00 98.19 166 GLY A C 1
ATOM 1340 O O . GLY A 1 166 ? 10.206 -7.358 -0.753 1.00 98.19 166 GLY A O 1
ATOM 1341 N N . PHE A 1 167 ? 8.858 -5.748 0.033 1.00 98.44 167 PHE A N 1
ATOM 1342 C CA . PHE A 1 167 ? 8.041 -5.653 -1.182 1.00 98.44 167 PHE A CA 1
ATOM 1343 C C . PHE A 1 167 ? 8.813 -5.078 -2.369 1.00 98.44 167 PHE A C 1
ATOM 1345 O O . PHE A 1 167 ? 8.688 -5.607 -3.470 1.00 98.44 167 PHE A O 1
ATOM 1352 N N . SER A 1 168 ? 9.681 -4.085 -2.158 1.00 98.19 168 SER A N 1
ATOM 1353 C CA . SER A 1 168 ? 10.604 -3.610 -3.194 1.00 98.19 168 SER A CA 1
ATOM 1354 C C . SER A 1 168 ? 11.512 -4.737 -3.688 1.00 98.19 168 SER A C 1
ATOM 1356 O O . SER A 1 168 ? 11.673 -4.892 -4.894 1.00 98.19 168 SER A O 1
ATOM 1358 N N . ARG A 1 169 ? 12.040 -5.585 -2.789 1.00 97.94 169 ARG A N 1
ATOM 1359 C CA . ARG A 1 169 ? 12.829 -6.764 -3.185 1.00 97.94 169 ARG A CA 1
ATOM 1360 C C . ARG A 1 169 ? 12.010 -7.788 -3.960 1.00 97.94 169 ARG A C 1
ATOM 1362 O O . ARG A 1 169 ? 12.510 -8.350 -4.932 1.00 97.94 169 ARG A O 1
ATOM 1369 N N . MET A 1 170 ? 10.780 -8.050 -3.527 1.00 97.94 170 MET A N 1
ATOM 1370 C CA . MET A 1 170 ? 9.877 -8.964 -4.222 1.00 97.94 170 MET A CA 1
ATOM 1371 C C . MET A 1 170 ? 9.581 -8.465 -5.639 1.00 97.94 170 MET A C 1
ATOM 1373 O O . MET A 1 170 ? 9.694 -9.248 -6.579 1.00 97.94 170 MET A O 1
ATOM 1377 N N . LEU A 1 171 ? 9.270 -7.175 -5.803 1.00 98.00 171 LEU A N 1
ATOM 1378 C CA . LEU A 1 171 ? 9.041 -6.569 -7.114 1.00 98.00 171 LEU A CA 1
ATOM 1379 C C . LEU A 1 171 ? 10.296 -6.640 -7.993 1.00 98.00 171 LEU A C 1
ATOM 1381 O O . LEU A 1 171 ? 10.204 -7.100 -9.121 1.00 98.00 171 LEU A O 1
ATOM 1385 N N . ASP A 1 172 ? 11.461 -6.266 -7.463 1.00 95.88 172 ASP A N 1
ATOM 1386 C CA . ASP A 1 172 ? 12.756 -6.331 -8.161 1.00 95.88 172 ASP A CA 1
ATOM 1387 C C . ASP A 1 172 ? 13.094 -7.756 -8.636 1.00 95.88 172 ASP A C 1
ATOM 1389 O O . ASP A 1 172 ? 13.580 -7.962 -9.742 1.00 95.88 172 ASP A O 1
ATOM 1393 N N . THR A 1 173 ? 12.775 -8.766 -7.823 1.00 96.88 173 THR A N 1
ATOM 1394 C CA . THR A 1 173 ? 13.096 -10.169 -8.138 1.00 96.88 173 THR A CA 1
ATOM 1395 C C . THR A 1 173 ? 12.104 -10.801 -9.116 1.00 96.88 173 THR A C 1
ATOM 1397 O O . THR A 1 173 ? 12.478 -11.673 -9.896 1.00 96.88 173 THR A O 1
ATO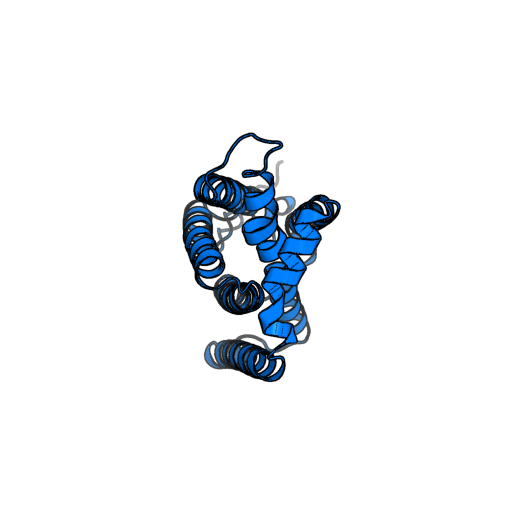M 1400 N N . THR A 1 174 ? 10.826 -10.422 -9.046 1.00 96.81 174 THR A N 1
ATOM 1401 C CA . THR A 1 174 ? 9.747 -11.099 -9.791 1.00 96.81 174 THR A CA 1
ATOM 1402 C C . THR A 1 174 ? 9.233 -10.307 -10.988 1.00 96.81 174 THR A C 1
ATOM 1404 O O . THR A 1 174 ? 8.612 -10.891 -11.873 1.00 96.81 174 THR A O 1
ATOM 1407 N N . GLY A 1 175 ? 9.435 -8.988 -10.998 1.00 97.31 175 GLY A N 1
ATOM 1408 C CA . GLY A 1 175 ? 8.796 -8.062 -11.933 1.00 97.31 175 GLY A CA 1
ATOM 1409 C C . GLY A 1 175 ? 7.269 -8.000 -11.808 1.00 97.31 175 GLY A C 1
ATOM 1410 O O . GLY A 1 175 ? 6.619 -7.432 -12.678 1.00 97.31 175 GLY A O 1
ATOM 1411 N N . ASP A 1 176 ? 6.678 -8.595 -10.767 1.00 98.31 176 ASP A N 1
ATOM 1412 C CA . ASP A 1 176 ? 5.239 -8.850 -10.679 1.00 98.31 176 ASP A CA 1
ATOM 1413 C C . ASP A 1 176 ? 4.572 -7.990 -9.603 1.00 98.31 176 ASP A C 1
ATOM 1415 O O . ASP A 1 176 ? 4.482 -8.361 -8.428 1.00 98.31 176 ASP A O 1
ATOM 1419 N N . LEU A 1 177 ? 4.051 -6.837 -10.022 1.00 98.69 177 LEU A N 1
ATOM 1420 C CA . LEU A 1 177 ? 3.358 -5.919 -9.121 1.00 98.69 177 LEU A CA 1
ATOM 1421 C C . LEU A 1 177 ? 2.041 -6.509 -8.605 1.00 98.69 177 LEU A C 1
ATOM 1423 O O . LEU A 1 177 ? 1.639 -6.229 -7.478 1.00 98.69 177 LEU A O 1
ATOM 1427 N N . SER A 1 178 ? 1.382 -7.366 -9.389 1.00 98.56 178 SER A N 1
ATOM 1428 C CA . SER A 1 178 ? 0.105 -7.971 -8.994 1.00 98.56 178 SER A CA 1
ATOM 1429 C C . SER A 1 178 ? 0.277 -8.913 -7.805 1.00 98.56 178 SER A C 1
ATOM 1431 O O . SER A 1 178 ? -0.525 -8.885 -6.870 1.00 98.56 178 SER A O 1
ATOM 1433 N N . ALA A 1 179 ? 1.348 -9.708 -7.793 1.00 98.44 179 ALA A N 1
ATOM 1434 C CA . ALA A 1 179 ? 1.684 -10.549 -6.648 1.00 98.44 179 ALA A CA 1
ATOM 1435 C C . ALA A 1 179 ? 1.982 -9.717 -5.394 1.00 98.44 179 ALA A C 1
ATOM 1437 O O . ALA A 1 179 ? 1.508 -10.049 -4.304 1.00 98.44 179 ALA A O 1
ATOM 1438 N N . VAL A 1 180 ? 2.735 -8.622 -5.552 1.00 98.75 180 VAL A N 1
ATOM 1439 C CA . VAL A 1 180 ? 3.071 -7.712 -4.448 1.00 98.75 180 VAL A CA 1
ATOM 1440 C C . VAL A 1 180 ? 1.805 -7.078 -3.868 1.00 98.75 180 VAL A C 1
ATOM 1442 O O . VAL A 1 180 ? 1.630 -7.089 -2.652 1.00 98.75 180 VAL A O 1
ATOM 1445 N N . ILE A 1 181 ? 0.875 -6.622 -4.714 1.00 98.81 181 ILE A N 1
ATOM 1446 C CA . ILE A 1 181 ? -0.427 -6.076 -4.299 1.00 98.81 181 ILE A CA 1
ATOM 1447 C C . ILE A 1 181 ? -1.226 -7.094 -3.477 1.00 98.81 181 ILE A C 1
ATOM 1449 O O . ILE A 1 181 ? -1.763 -6.742 -2.426 1.00 98.81 181 ILE A O 1
ATOM 1453 N N . LEU A 1 182 ? -1.314 -8.353 -3.923 1.00 98.62 182 LEU A N 1
ATOM 1454 C CA . LEU A 1 182 ? -2.080 -9.384 -3.210 1.00 98.62 182 LEU A CA 1
ATOM 1455 C C . LEU A 1 182 ? -1.472 -9.714 -1.844 1.00 98.62 182 LEU A C 1
ATOM 1457 O O . LEU A 1 182 ? -2.203 -9.843 -0.858 1.00 98.62 182 LEU A O 1
ATOM 1461 N N . LEU A 1 183 ? -0.142 -9.814 -1.767 1.00 98.62 183 LEU A N 1
ATOM 1462 C CA . LEU A 1 183 ? 0.544 -10.013 -0.495 1.00 98.62 183 LEU A CA 1
ATOM 1463 C C . LEU A 1 183 ? 0.360 -8.799 0.422 1.00 98.62 183 LEU A C 1
ATOM 1465 O O . LEU A 1 183 ? 0.039 -8.962 1.601 1.00 98.62 183 LEU A O 1
ATOM 1469 N N . HIS A 1 184 ? 0.499 -7.585 -0.113 1.00 98.69 184 HIS A N 1
ATOM 1470 C CA . HIS A 1 184 ? 0.281 -6.362 0.646 1.00 98.69 184 HIS A CA 1
ATOM 1471 C C . HIS A 1 184 ? -1.149 -6.290 1.187 1.00 98.69 184 HIS A C 1
ATOM 1473 O O . HIS A 1 184 ? -1.325 -6.010 2.370 1.00 98.69 184 HIS A O 1
ATOM 1479 N N . TRP A 1 185 ? -2.163 -6.641 0.393 1.00 98.69 185 TRP A N 1
ATOM 1480 C CA . TRP A 1 185 ? -3.551 -6.669 0.853 1.00 98.69 185 TRP A CA 1
ATOM 1481 C C . TRP A 1 185 ? -3.737 -7.577 2.076 1.00 98.69 185 TRP A C 1
ATOM 1483 O O . TRP A 1 185 ? -4.344 -7.163 3.070 1.00 98.69 185 TRP A O 1
ATOM 1493 N N . ALA A 1 186 ? -3.149 -8.778 2.056 1.00 98.44 186 ALA A N 1
ATOM 1494 C CA . ALA A 1 186 ? -3.187 -9.693 3.195 1.00 98.44 186 ALA A CA 1
ATOM 1495 C C . ALA A 1 186 ? -2.513 -9.096 4.447 1.00 98.44 186 ALA A C 1
ATOM 1497 O O . ALA A 1 186 ? -3.072 -9.155 5.547 1.00 98.44 186 ALA A O 1
ATOM 1498 N N . ILE A 1 187 ? -1.336 -8.480 4.295 1.00 97.94 187 ILE A N 1
ATOM 1499 C CA . ILE A 1 187 ? -0.594 -7.865 5.407 1.00 97.94 187 ILE A CA 1
ATOM 1500 C C . ILE A 1 187 ? -1.325 -6.634 5.961 1.00 97.94 187 ILE A C 1
ATOM 1502 O O . ILE A 1 187 ? -1.467 -6.488 7.177 1.00 97.94 187 ILE A O 1
ATOM 1506 N N . THR A 1 188 ? -1.853 -5.772 5.096 1.00 96.81 188 THR A N 1
ATOM 1507 C CA . THR A 1 188 ? -2.622 -4.581 5.480 1.00 96.81 188 THR A CA 1
ATOM 1508 C C . THR A 1 188 ? -3.902 -4.961 6.212 1.00 96.81 188 THR A C 1
ATOM 1510 O O . THR A 1 188 ? -4.234 -4.351 7.237 1.00 96.81 188 THR A O 1
ATOM 1513 N N . PHE A 1 189 ? -4.567 -6.035 5.779 1.00 97.50 189 PHE A N 1
ATOM 1514 C CA . PHE A 1 189 ? -5.663 -6.635 6.529 1.00 97.50 189 PHE A CA 1
ATOM 1515 C C . PHE A 1 189 ? -5.221 -7.101 7.920 1.00 97.50 189 PHE A C 1
ATOM 1517 O O . PHE A 1 189 ? -5.831 -6.705 8.909 1.00 97.50 189 PHE A O 1
ATOM 1524 N N . LEU A 1 190 ? -4.132 -7.862 8.049 1.00 96.44 190 LEU A N 1
ATOM 1525 C CA . LEU A 1 190 ? -3.641 -8.306 9.362 1.00 96.44 190 LEU A CA 1
ATOM 1526 C C . LEU A 1 190 ? -3.248 -7.141 10.284 1.00 96.44 190 LEU A C 1
ATOM 1528 O O . LEU A 1 190 ? -3.423 -7.225 11.508 1.00 96.44 190 LEU A O 1
ATOM 1532 N N . ASN A 1 191 ? -2.784 -6.030 9.708 1.00 94.31 191 ASN A N 1
ATOM 1533 C CA . ASN A 1 191 ? -2.453 -4.783 10.398 1.00 94.31 191 ASN A CA 1
ATOM 1534 C C . ASN A 1 191 ? -3.683 -3.955 10.787 1.00 94.31 191 ASN A C 1
ATOM 1536 O O . ASN A 1 191 ? -3.657 -3.246 11.801 1.00 94.31 191 ASN A O 1
ATOM 1540 N N . THR A 1 192 ? -4.801 -4.097 10.086 1.00 93.06 192 THR A N 1
ATOM 1541 C CA . THR A 1 192 ? -6.047 -3.390 10.406 1.00 93.06 192 THR A CA 1
ATOM 1542 C C . THR A 1 192 ? -7.296 -4.256 10.170 1.00 93.06 192 THR A C 1
ATOM 1544 O O . THR A 1 192 ? -8.161 -3.915 9.374 1.00 93.06 192 THR A O 1
ATOM 1547 N N . PRO A 1 193 ? -7.460 -5.375 10.901 1.00 93.06 193 PRO A N 1
ATOM 1548 C CA . PRO A 1 193 ? -8.438 -6.409 10.548 1.00 93.06 193 PRO A CA 1
ATOM 1549 C C . PRO A 1 193 ? -9.896 -6.034 10.824 1.00 93.06 193 PRO A C 1
ATOM 1551 O O . PRO A 1 193 ? -10.793 -6.784 10.458 1.00 93.06 193 PRO A O 1
ATOM 1554 N N . SER A 1 194 ? -10.160 -4.899 11.475 1.00 91.12 194 SER A N 1
ATOM 1555 C CA . SER A 1 194 ? -11.520 -4.417 11.728 1.00 91.12 194 SER A CA 1
ATOM 1556 C C . SER A 1 194 ? -11.695 -2.990 11.252 1.00 91.12 194 SER A C 1
ATOM 1558 O O . SER A 1 194 ? -10.806 -2.159 11.450 1.00 91.12 194 SER A O 1
ATOM 1560 N N . ALA A 1 195 ? -12.877 -2.712 10.706 1.00 87.88 195 ALA A N 1
ATOM 1561 C CA . ALA A 1 195 ? -13.280 -1.363 10.354 1.00 87.88 195 ALA A CA 1
ATOM 1562 C C . ALA A 1 195 ? -13.171 -0.417 11.572 1.00 87.88 195 ALA A C 1
ATOM 1564 O O . ALA A 1 195 ? -13.539 -0.812 12.687 1.00 87.88 195 ALA A O 1
ATOM 1565 N N . PRO A 1 196 ? -12.710 0.839 11.396 1.00 83.44 196 PRO A N 1
ATOM 1566 C CA . PRO A 1 196 ? -12.695 1.824 12.476 1.00 83.44 196 PRO A CA 1
ATOM 1567 C C . PRO A 1 196 ? -14.103 1.982 13.046 1.00 83.44 196 PRO A C 1
ATOM 1569 O O . PRO A 1 196 ? -15.011 2.267 12.268 1.00 83.44 196 PRO A O 1
ATOM 1572 N N . LYS A 1 197 ? -14.306 1.775 14.355 1.00 74.69 197 LYS A N 1
ATOM 1573 C CA . LYS A 1 197 ? -15.623 1.883 15.010 1.00 74.69 197 LYS A CA 1
ATOM 1574 C C . LYS A 1 197 ? -16.069 3.344 15.071 1.00 74.69 197 LYS A C 1
ATOM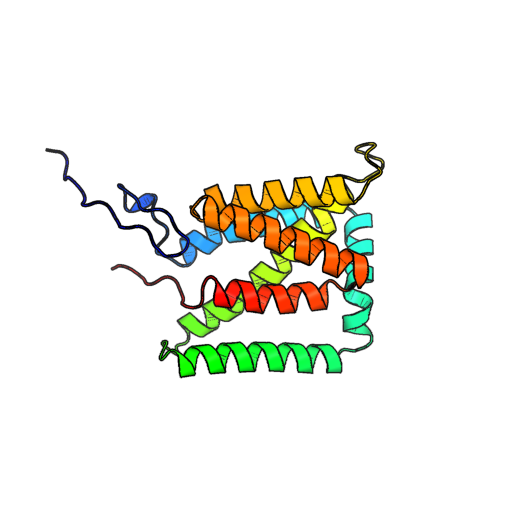 1576 O O . LYS A 1 197 ? -15.272 4.220 15.382 1.00 74.69 197 LYS A O 1
ATOM 1581 N N . SER A 1 198 ? -17.356 3.604 14.822 1.00 55.50 198 SER A N 1
ATOM 1582 C CA . SER A 1 198 ? -17.915 4.920 15.149 1.00 55.50 198 SER A CA 1
ATOM 1583 C C . SER A 1 198 ? -17.936 4.979 16.666 1.00 55.50 198 SER A C 1
ATOM 1585 O O . SER A 1 198 ? -18.694 4.234 17.279 1.00 55.50 198 SER A O 1
ATOM 1587 N N . GLN A 1 199 ? -17.055 5.766 17.274 1.00 49.47 199 GLN A N 1
ATOM 1588 C CA . GLN A 1 199 ? -17.355 6.253 18.611 1.00 49.47 199 GLN A CA 1
ATOM 1589 C C . GLN A 1 199 ? -18.469 7.279 18.403 1.00 49.47 199 GLN A C 1
ATOM 1591 O O . GLN A 1 199 ? -18.244 8.292 17.731 1.00 49.47 199 GLN A O 1
ATOM 1596 N N . ASN A 1 200 ? -19.679 6.899 18.818 1.00 34.88 200 ASN A N 1
ATOM 1597 C CA . ASN A 1 200 ? -20.785 7.831 18.999 1.00 34.88 200 ASN A CA 1
ATOM 1598 C C . ASN A 1 200 ? -20.459 8.735 20.181 1.00 34.88 200 ASN A C 1
ATOM 1600 O O . ASN A 1 200 ? -19.954 8.185 21.186 1.00 34.88 200 ASN A O 1
#

Radius of gyration: 18.18 Å; chains: 1; bounding box: 43×45×53 Å

Sequence (200 aa):
MNESSSPIPAGRLQRGSVSPESYISKFRQVLRRHGLTMASIAIVCLLLPFIQTALLSSLDNLFRNPLKYLLWTLLVATFIFGFLKYTKREFDLRQLIWVGYLFMISVVEEIAFRLSLPLLITSDVTGISFFWIGALISNLIFATIHYFTLRWKLNACIFTFLGGMGFSRMLDTTGDLSAVILLHWAITFLNTPSAPKSQN

pLDDT: mean 92.64, std 10.94, range [34.88, 98.81]

Secondary structure (DSSP, 8-state):
----PPPBPP-SSBPPBSSTTTS--SHHHHIIIIIHHHHHHHHHHHTSHHHHHHHHHHTHHHHH-HHHHHHHHHHHHHHHHHHHHHTT---SHHHHHHHHHHHHHHHHHHIIIIIIHHHHHTSTTTT---HHHHHHHHHHHHHHHHHHHS-B-HHHHHHHHHHHHHHHHHHHHH--HHHHHHHHHHHHHHHS-SPPP---